Protein AF-A0A0L0CQK2-F1 (afdb_monomer)

Nearest PDB structures (foldseek):
  7of4-assembly1_q  TM=7.266E-01  e=9.245E-03  Homo sapiens

Secondary structure (DSSP, 8-state):
-HHHHHHHHHHHHHHHHHHHHHHHHHHHHHHT--S--TTSGGG-------S---HHHHHHHTTS-S-SS--SHHHHSHHHHHHHHHHHGGGG---GGGGSPPHHHHHHHHHHHHHH--S-HHHHHHHHHHHHHHHHHHHHHHHHHHHHHHHHHHHHHHHHHHHHHHHHHHHHHHHHHHHHHHHHHHHHH-S---TT-HHHHHHHHHHHHHHHHHHHHHHHHHHHHHHHHHHHHHHH--

pLDDT: mean 81.35, std 16.67, range [40.59, 98.44]

Sequence (238 aa):
MFNLLIRRNNKLKVIVLNNQRKLSSLRETLENNENGDATVANQLVVDCNKSGLLNQHQNVLHNKCPYKEPNSWIHLTEKYQRKTYGRYGSSSGISPRICFSTKEDNISKSRYEKFAEPETVQSMISKYKFQQKCKTDEILKREEDINKKLEKLEQWKQELNSRIMKKEADALAAKEKRERLIEEVRRHFGYKVDPRDERFKEVLEQKEREDKKKQKEAKRKAKEQKLMSKLVEKSAAS

Structure (mmCIF, N/CA/C/O backbone):
data_AF-A0A0L0CQK2-F1
#
_entry.id   AF-A0A0L0CQK2-F1
#
loop_
_atom_site.group_PDB
_atom_site.id
_atom_site.type_symbol
_atom_site.label_atom_id
_atom_site.label_alt_id
_atom_site.label_comp_id
_atom_site.label_asym_id
_atom_site.label_entity_id
_atom_site.label_seq_id
_atom_site.pdbx_PDB_ins_code
_atom_site.Cartn_x
_atom_site.Cartn_y
_atom_site.Cartn_z
_atom_site.occupancy
_atom_site.B_iso_or_equiv
_atom_site.auth_seq_id
_atom_site.auth_comp_id
_atom_site.auth_asym_id
_atom_site.auth_atom_id
_atom_site.pdbx_PDB_model_num
ATOM 1 N N . MET A 1 1 ? 9.146 49.992 -61.831 1.00 51.47 1 MET A N 1
ATOM 2 C CA . MET A 1 1 ? 8.929 48.549 -62.106 1.00 51.47 1 MET A CA 1
ATOM 3 C C . MET A 1 1 ? 9.591 48.027 -63.395 1.00 51.47 1 MET A C 1
ATOM 5 O O . MET A 1 1 ? 9.808 46.827 -63.480 1.00 51.47 1 MET A O 1
ATOM 9 N N . PHE A 1 2 ? 9.995 48.870 -64.358 1.00 43.03 2 PHE A N 1
ATOM 10 C CA . PHE A 1 2 ? 10.582 48.421 -65.640 1.00 43.03 2 PHE A CA 1
ATOM 11 C C . PHE A 1 2 ? 11.967 47.729 -65.540 1.00 43.03 2 PHE A C 1
ATOM 13 O O . PHE A 1 2 ? 12.206 46.725 -66.208 1.00 43.03 2 PHE A O 1
ATOM 20 N N . ASN A 1 3 ? 12.863 48.178 -64.650 1.00 46.56 3 ASN A N 1
ATOM 21 C CA . ASN A 1 3 ? 14.236 47.640 -64.554 1.00 46.56 3 ASN A CA 1
ATOM 22 C C . ASN A 1 3 ? 14.345 46.200 -64.003 1.00 46.56 3 ASN A C 1
ATOM 24 O O . ASN A 1 3 ? 15.324 45.503 -64.279 1.00 46.56 3 ASN A O 1
ATOM 28 N N . LEU A 1 4 ? 13.348 45.720 -63.250 1.00 46.97 4 LEU A N 1
ATOM 29 C CA . LEU A 1 4 ? 13.320 44.348 -62.717 1.00 46.97 4 LEU A CA 1
ATOM 30 C C . LEU A 1 4 ? 12.884 43.317 -63.771 1.00 46.97 4 LEU A C 1
ATOM 32 O O . LEU A 1 4 ? 13.384 42.191 -63.761 1.00 46.97 4 LEU A O 1
ATOM 36 N N . LEU A 1 5 ? 12.010 43.709 -64.706 1.00 45.75 5 LEU A N 1
ATOM 37 C CA . LEU A 1 5 ? 11.573 42.852 -65.812 1.00 45.75 5 LEU A CA 1
ATOM 38 C C . LEU A 1 5 ? 12.703 42.645 -66.836 1.00 45.75 5 LEU A C 1
ATOM 40 O O . LEU A 1 5 ? 12.966 41.520 -67.256 1.00 45.75 5 LEU A O 1
ATOM 44 N N . ILE A 1 6 ? 13.442 43.714 -67.161 1.00 50.03 6 ILE A N 1
ATOM 45 C CA . ILE A 1 6 ? 14.569 43.673 -68.109 1.00 50.03 6 ILE A CA 1
ATOM 46 C C . ILE A 1 6 ? 15.717 42.803 -67.564 1.00 50.03 6 ILE A C 1
ATOM 48 O O . ILE A 1 6 ? 16.261 41.962 -68.283 1.00 50.03 6 ILE A O 1
ATOM 52 N N . ARG A 1 7 ? 16.044 42.912 -66.264 1.00 49.97 7 ARG A N 1
ATOM 53 C CA . ARG A 1 7 ? 17.063 42.056 -65.621 1.00 49.97 7 ARG A CA 1
ATOM 54 C C . ARG A 1 7 ? 16.672 40.574 -65.569 1.00 49.97 7 ARG A C 1
ATOM 56 O O . ARG A 1 7 ? 17.552 39.724 -65.709 1.00 49.97 7 ARG A O 1
ATOM 63 N N . ARG A 1 8 ? 15.387 40.246 -65.381 1.00 51.56 8 ARG A N 1
ATOM 64 C CA . ARG A 1 8 ? 14.897 38.853 -65.417 1.00 51.56 8 ARG A CA 1
ATOM 65 C C . ARG A 1 8 ? 14.957 38.260 -66.827 1.00 51.56 8 ARG A C 1
ATOM 67 O O . ARG A 1 8 ? 15.445 37.142 -66.978 1.00 51.56 8 ARG A O 1
ATOM 74 N N . ASN A 1 9 ? 14.573 39.027 -67.846 1.00 53.75 9 ASN A N 1
ATOM 75 C CA . ASN A 1 9 ? 14.624 38.582 -69.243 1.00 53.75 9 ASN A CA 1
ATOM 76 C C . ASN A 1 9 ? 16.061 38.358 -69.740 1.00 53.75 9 ASN A C 1
ATOM 78 O O . ASN A 1 9 ? 16.314 37.389 -70.455 1.00 53.75 9 ASN A O 1
ATOM 82 N N . ASN A 1 10 ? 17.021 39.177 -69.299 1.00 56.78 10 ASN A N 1
ATOM 83 C CA . ASN A 1 10 ? 18.431 38.984 -69.647 1.00 56.78 10 ASN A CA 1
ATOM 84 C C . ASN A 1 10 ? 19.040 37.743 -68.976 1.00 56.78 10 ASN A C 1
ATOM 86 O O . ASN A 1 10 ? 19.768 37.002 -69.630 1.00 56.78 10 ASN A O 1
ATOM 90 N N . LYS A 1 11 ? 18.702 37.450 -67.709 1.00 56.53 11 LYS A N 1
ATOM 91 C CA . LYS A 1 11 ? 19.159 36.214 -67.044 1.00 56.53 11 LYS A CA 1
ATOM 92 C C . LYS A 1 11 ? 18.589 34.954 -67.702 1.00 56.53 11 LYS A C 1
ATOM 94 O O . LYS A 1 11 ? 19.332 34.000 -67.905 1.00 56.53 11 LYS A O 1
ATOM 99 N N . LEU A 1 12 ? 17.310 34.960 -68.080 1.00 55.78 12 LEU A N 1
ATOM 100 C CA . LEU A 1 12 ? 16.689 33.834 -68.789 1.00 55.78 12 LEU A CA 1
ATOM 101 C C . LEU A 1 12 ? 17.295 33.630 -70.188 1.00 55.78 12 LEU A C 1
ATOM 103 O O . LEU A 1 12 ? 17.602 32.495 -70.544 1.00 55.78 12 LEU A O 1
ATOM 107 N N . LYS A 1 13 ? 17.569 34.707 -70.943 1.00 57.19 13 LYS A N 1
ATOM 108 C CA . LYS A 1 13 ? 18.277 34.621 -72.236 1.00 57.19 13 LYS A CA 1
ATOM 109 C C . LYS A 1 13 ? 19.679 34.026 -72.102 1.00 57.19 13 LYS A C 1
ATOM 111 O O . LYS A 1 13 ? 20.045 33.179 -72.907 1.00 57.19 13 LYS A O 1
ATOM 116 N N . VAL A 1 14 ? 20.442 34.425 -71.084 1.00 58.22 14 VAL A N 1
ATOM 117 C CA . VAL A 1 14 ? 21.798 33.896 -70.842 1.00 58.22 14 VAL A CA 1
ATOM 118 C C . VAL A 1 14 ? 21.768 32.400 -70.505 1.00 58.22 14 VAL A C 1
ATOM 120 O O . VAL A 1 14 ? 22.600 31.648 -71.005 1.00 58.22 14 VAL A O 1
ATOM 123 N N . ILE A 1 15 ? 20.787 31.942 -69.721 1.00 58.78 15 ILE A N 1
ATOM 124 C CA . ILE A 1 15 ? 20.635 30.519 -69.373 1.00 58.78 15 ILE A CA 1
ATOM 125 C C . ILE A 1 15 ? 20.251 29.686 -70.605 1.00 58.78 15 ILE A C 1
ATOM 127 O O . ILE A 1 15 ? 20.840 28.632 -70.840 1.00 58.78 15 ILE A O 1
ATOM 131 N N . VAL A 1 16 ? 19.309 30.167 -71.424 1.00 59.69 16 VAL A N 1
ATOM 132 C CA . VAL A 1 16 ? 18.889 29.470 -72.653 1.00 59.69 16 VAL A CA 1
ATOM 133 C C . VAL A 1 16 ? 20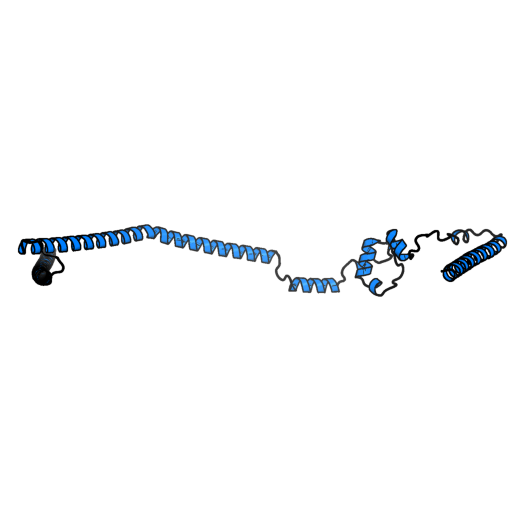.033 29.404 -73.668 1.00 59.69 16 VAL A C 1
ATOM 135 O O . VAL A 1 16 ? 20.284 28.336 -74.220 1.00 59.69 16 VAL A O 1
ATOM 138 N N . LEU A 1 17 ? 20.780 30.496 -73.858 1.00 59.12 17 LEU A N 1
ATOM 139 C CA . LEU A 1 17 ? 21.931 30.537 -74.767 1.00 59.12 17 LEU A CA 1
ATOM 140 C C . LEU A 1 17 ? 23.076 29.623 -74.307 1.00 59.12 17 LEU A C 1
ATOM 142 O O . LEU A 1 17 ? 23.683 28.945 -75.133 1.00 59.12 17 LEU A O 1
ATOM 146 N N . ASN A 1 18 ? 23.351 29.549 -73.002 1.00 58.16 18 ASN A N 1
ATOM 147 C CA . ASN A 1 18 ? 24.365 28.633 -72.473 1.00 58.16 18 ASN A CA 1
ATOM 148 C C . ASN A 1 18 ? 23.948 27.164 -72.616 1.00 58.16 18 ASN A C 1
ATOM 150 O O . ASN A 1 18 ? 24.787 26.328 -72.945 1.00 58.16 18 ASN A O 1
ATOM 154 N N . ASN A 1 19 ? 22.664 26.845 -72.436 1.00 56.78 19 ASN A N 1
ATOM 155 C CA . ASN A 1 19 ? 22.159 25.490 -72.659 1.00 56.78 19 ASN A CA 1
ATOM 156 C C . ASN A 1 19 ? 22.182 25.103 -74.144 1.00 56.78 19 ASN A C 1
ATOM 158 O O . ASN A 1 19 ? 22.559 23.981 -74.469 1.00 56.78 19 ASN A O 1
ATOM 162 N N . GLN A 1 20 ? 21.854 26.030 -75.047 1.00 59.16 20 GLN A N 1
ATOM 163 C CA . GLN A 1 20 ? 21.955 25.802 -76.492 1.00 59.16 20 GLN A CA 1
ATOM 164 C C . GLN A 1 20 ? 23.405 25.578 -76.939 1.00 59.16 20 GLN A C 1
ATOM 166 O O . GLN A 1 20 ? 23.653 24.654 -77.707 1.00 59.16 20 GLN A O 1
ATOM 171 N N . ARG A 1 21 ? 24.368 26.341 -76.404 1.00 58.91 21 ARG A N 1
ATOM 172 C CA . ARG A 1 21 ? 25.804 26.134 -76.673 1.00 58.91 21 ARG A CA 1
ATOM 173 C C . ARG A 1 21 ? 26.323 24.798 -76.152 1.00 58.91 21 ARG A C 1
ATOM 175 O O . ARG A 1 21 ? 27.133 24.156 -76.807 1.00 58.91 21 ARG A O 1
ATOM 182 N N . LYS A 1 22 ? 25.842 24.363 -74.986 1.00 58.19 22 LYS A N 1
ATOM 183 C CA . LYS A 1 22 ? 26.208 23.063 -74.411 1.00 58.19 22 LYS A CA 1
ATOM 184 C C . LYS A 1 22 ? 25.650 21.900 -75.242 1.00 58.19 22 LYS A C 1
ATOM 186 O O . LYS A 1 22 ? 26.314 20.882 -75.388 1.00 58.19 22 LYS A O 1
ATOM 191 N N . LEU A 1 23 ? 24.454 22.067 -75.814 1.00 58.94 23 LEU A N 1
ATOM 192 C CA . LEU A 1 23 ? 23.845 21.101 -76.734 1.00 58.94 23 LEU A CA 1
ATOM 193 C C . LEU A 1 23 ? 24.537 21.078 -78.103 1.00 58.94 23 LEU A C 1
ATOM 195 O O . LEU A 1 23 ? 24.699 20.000 -78.667 1.00 58.94 23 LEU A O 1
ATOM 199 N N . SER A 1 24 ? 24.977 22.227 -78.627 1.00 60.28 24 SER A N 1
ATOM 200 C CA . SER A 1 24 ? 25.715 22.279 -79.895 1.00 60.28 24 SER A CA 1
ATOM 201 C C . SER A 1 24 ? 27.113 21.674 -79.772 1.00 60.28 24 SER A C 1
ATOM 203 O O . SER A 1 24 ? 27.486 20.877 -80.624 1.00 60.28 24 SER A O 1
ATOM 205 N N . SER A 1 25 ? 27.840 21.945 -78.679 1.00 58.75 25 SER A N 1
ATOM 206 C CA . SER A 1 25 ? 29.145 21.314 -78.432 1.00 58.75 25 SER A CA 1
ATOM 207 C C . SER A 1 25 ? 29.031 19.798 -78.242 1.00 58.75 25 SER A C 1
ATOM 209 O O . SER A 1 25 ? 29.910 19.053 -78.650 1.00 58.75 25 SER A O 1
ATOM 211 N N . LEU A 1 26 ? 27.931 19.325 -77.641 1.00 54.88 26 LEU A N 1
ATOM 212 C CA . LEU A 1 26 ? 27.640 17.892 -77.507 1.00 54.88 26 LEU A CA 1
ATOM 213 C C . LEU A 1 26 ? 27.321 17.236 -78.857 1.00 54.88 26 LEU A C 1
ATOM 215 O O . LEU A 1 26 ? 27.710 16.094 -79.095 1.00 54.88 26 LEU A O 1
ATOM 219 N N . ARG A 1 27 ? 26.640 17.959 -79.750 1.00 55.59 27 ARG A N 1
ATOM 220 C CA . ARG A 1 27 ? 26.334 17.488 -81.103 1.00 55.59 27 ARG A CA 1
ATOM 221 C C . ARG A 1 27 ? 27.597 17.360 -81.958 1.00 55.59 27 ARG A C 1
ATOM 223 O O . ARG A 1 27 ? 27.775 16.330 -82.594 1.00 55.59 27 ARG A O 1
ATOM 230 N N . GLU A 1 28 ? 28.512 18.324 -81.866 1.00 57.75 28 GLU A N 1
ATOM 231 C CA . GLU A 1 28 ? 29.838 18.243 -82.501 1.00 57.75 28 GLU A CA 1
ATOM 232 C C . GLU A 1 28 ? 30.676 17.067 -81.974 1.00 57.75 28 GLU A C 1
ATOM 234 O O . GLU A 1 28 ? 31.395 16.431 -82.739 1.00 57.75 28 GLU A O 1
ATOM 239 N N . THR A 1 29 ? 30.574 16.708 -80.690 1.00 58.47 29 THR A N 1
ATOM 240 C CA . THR A 1 29 ? 31.279 15.522 -80.162 1.00 58.47 29 THR A CA 1
ATOM 241 C C . THR A 1 29 ? 30.658 14.187 -80.586 1.00 58.47 29 THR A C 1
ATOM 243 O O . THR A 1 29 ? 31.349 13.172 -80.568 1.00 58.47 29 THR A O 1
ATOM 246 N N . LEU A 1 30 ? 29.376 14.172 -80.970 1.00 53.09 30 LEU A N 1
ATOM 247 C CA . LEU A 1 30 ? 28.672 12.970 -81.436 1.00 53.09 30 LEU A CA 1
ATOM 248 C C . LEU A 1 30 ? 28.914 12.693 -82.924 1.00 53.09 30 LEU A C 1
ATOM 250 O O . LEU A 1 30 ? 28.991 11.534 -83.312 1.00 53.09 30 LEU A O 1
ATOM 254 N N . GLU A 1 31 ? 29.084 13.734 -83.740 1.00 55.16 31 GLU A N 1
ATOM 255 C CA . GLU A 1 31 ? 29.368 13.588 -85.177 1.00 55.16 31 GLU A CA 1
ATOM 256 C C . GLU A 1 31 ? 30.813 13.122 -85.458 1.00 55.16 31 GLU A C 1
ATOM 258 O O . GLU A 1 31 ? 31.095 12.631 -86.543 1.00 55.16 31 GLU A O 1
ATOM 263 N N . ASN A 1 32 ? 31.716 13.191 -84.471 1.00 55.22 32 ASN A N 1
ATOM 264 C CA . ASN A 1 32 ? 33.128 12.803 -84.610 1.00 55.22 32 ASN A CA 1
ATOM 265 C C . ASN A 1 32 ? 33.470 11.385 -84.096 1.00 55.22 32 ASN A C 1
ATOM 267 O O . ASN A 1 32 ? 34.642 11.010 -84.098 1.00 55.22 32 ASN A O 1
ATOM 271 N N . ASN A 1 33 ? 32.492 10.592 -83.641 1.00 52.28 33 ASN A N 1
ATOM 272 C CA . ASN A 1 33 ? 32.719 9.254 -83.073 1.00 52.28 33 ASN A CA 1
ATOM 273 C C . ASN A 1 33 ? 31.880 8.186 -83.801 1.00 52.28 33 ASN A C 1
ATOM 275 O O . ASN A 1 33 ? 30.825 7.774 -83.328 1.00 52.28 33 ASN A O 1
ATOM 279 N N . GLU A 1 34 ? 32.375 7.701 -84.943 1.00 52.59 34 GLU A N 1
ATOM 280 C CA . GLU A 1 34 ? 31.775 6.586 -85.704 1.00 52.59 34 GLU A CA 1
ATOM 281 C C . GLU A 1 34 ? 32.224 5.184 -85.237 1.00 52.59 34 GLU A C 1
ATOM 283 O O . GLU A 1 34 ? 31.965 4.191 -85.910 1.00 52.59 34 GLU A O 1
ATOM 288 N N . ASN A 1 35 ? 32.855 5.054 -84.065 1.00 47.50 35 ASN A N 1
ATOM 289 C CA . ASN A 1 35 ? 33.231 3.749 -83.515 1.00 47.50 35 ASN A CA 1
ATOM 290 C C . ASN A 1 35 ? 32.351 3.412 -82.309 1.00 47.50 35 ASN A C 1
ATOM 292 O O . ASN A 1 35 ? 32.470 4.004 -81.237 1.00 47.50 35 ASN A O 1
ATOM 296 N N . GLY A 1 36 ? 31.421 2.481 -82.532 1.00 52.44 36 GLY A N 1
ATOM 297 C CA . GLY A 1 36 ? 30.422 2.051 -81.566 1.00 52.44 36 GLY A CA 1
ATOM 298 C C . GLY A 1 36 ? 31.041 1.427 -80.324 1.00 52.44 36 GLY A C 1
ATOM 299 O O . GLY A 1 36 ? 31.603 0.338 -80.383 1.00 52.44 36 GLY A O 1
ATOM 300 N N . ASP A 1 37 ? 30.851 2.094 -79.190 1.00 40.59 37 ASP A N 1
ATOM 301 C CA . ASP A 1 37 ? 31.093 1.517 -77.879 1.00 40.59 37 ASP A CA 1
ATOM 302 C C . ASP A 1 37 ? 29.891 1.839 -76.979 1.00 40.59 37 ASP A C 1
ATOM 304 O O . ASP A 1 37 ? 29.527 2.997 -76.749 1.00 40.59 37 ASP A O 1
ATOM 308 N N . ALA A 1 38 ? 29.214 0.792 -76.501 1.00 49.94 38 ALA A N 1
ATOM 309 C CA . ALA A 1 38 ? 27.956 0.851 -75.742 1.00 49.94 38 ALA A CA 1
ATOM 310 C C . ALA A 1 38 ? 28.083 1.545 -74.363 1.00 49.94 38 ALA A C 1
ATOM 312 O O . ALA A 1 38 ? 27.130 1.608 -73.585 1.00 49.94 38 ALA A O 1
ATOM 313 N N . THR A 1 39 ? 29.259 2.079 -74.051 1.00 49.66 39 THR A N 1
ATOM 314 C CA . THR A 1 39 ? 29.627 2.749 -72.803 1.00 49.66 39 THR A CA 1
ATOM 315 C C . THR A 1 39 ? 29.184 4.214 -72.749 1.00 49.66 39 THR A C 1
ATOM 317 O O . THR A 1 39 ? 28.914 4.723 -71.658 1.00 49.66 39 THR A O 1
ATOM 320 N N . VAL A 1 40 ? 29.013 4.889 -73.893 1.00 47.72 40 VAL A N 1
ATOM 321 C CA . VAL A 1 40 ? 28.630 6.318 -73.940 1.00 47.72 40 VAL A CA 1
ATOM 322 C C . VAL A 1 40 ? 27.121 6.531 -73.741 1.00 47.72 40 VAL A C 1
ATOM 324 O O . VAL A 1 40 ? 26.700 7.544 -73.181 1.00 47.72 40 VAL A O 1
ATOM 327 N N . ALA A 1 41 ? 26.287 5.546 -74.100 1.00 43.09 41 ALA A N 1
ATOM 328 C CA . ALA A 1 41 ? 24.825 5.637 -73.989 1.00 43.09 41 ALA A CA 1
ATOM 329 C C . ALA A 1 41 ? 24.320 5.812 -72.539 1.00 43.09 41 ALA A C 1
ATOM 331 O O . ALA A 1 41 ? 23.255 6.382 -72.315 1.00 43.09 41 ALA A O 1
ATOM 332 N N . ASN A 1 42 ? 25.104 5.394 -71.539 1.00 50.62 42 ASN A N 1
ATOM 333 C CA . ASN A 1 42 ? 24.755 5.539 -70.122 1.00 50.62 42 ASN A CA 1
ATOM 334 C C . ASN A 1 42 ? 25.071 6.926 -69.532 1.00 50.62 42 ASN A C 1
ATOM 336 O O . ASN A 1 42 ? 24.682 7.202 -68.398 1.00 50.62 42 ASN A O 1
ATOM 340 N N . GLN A 1 43 ? 25.767 7.806 -70.259 1.00 51.91 43 GLN A N 1
ATOM 341 C CA . GLN A 1 43 ? 26.193 9.113 -69.736 1.00 51.91 43 GLN A CA 1
ATOM 342 C C . GLN A 1 43 ? 25.187 10.249 -70.000 1.00 51.91 43 GLN A C 1
ATOM 344 O O . GLN A 1 43 ? 25.396 11.368 -69.538 1.00 51.91 43 GLN A O 1
ATOM 349 N N . LEU A 1 44 ? 24.072 9.974 -70.688 1.00 50.00 44 LEU A N 1
ATOM 350 C CA . LEU A 1 44 ? 23.077 10.978 -71.088 1.00 50.00 44 LEU A CA 1
ATOM 351 C C . LEU A 1 44 ? 21.667 10.690 -70.549 1.00 50.00 44 LEU A C 1
ATOM 353 O O . LEU A 1 44 ? 20.673 10.889 -71.247 1.00 50.00 44 LEU A O 1
ATOM 357 N N . VAL A 1 45 ? 21.539 10.294 -69.280 1.00 54.78 45 VAL A N 1
ATOM 358 C CA . VAL A 1 45 ? 20.274 10.554 -68.577 1.00 54.78 45 VAL A CA 1
ATOM 359 C C . VAL A 1 45 ? 20.269 12.041 -68.246 1.00 54.78 45 VAL A C 1
ATOM 361 O O . VAL A 1 45 ? 20.864 12.478 -67.265 1.00 54.78 45 VAL A O 1
ATOM 364 N N . VAL A 1 46 ? 19.641 12.844 -69.104 1.00 56.66 46 VAL A N 1
ATOM 365 C CA . VAL A 1 46 ? 19.275 14.219 -68.753 1.00 56.66 46 VAL A CA 1
ATOM 366 C C . VAL A 1 46 ? 18.484 14.126 -67.451 1.00 56.66 46 VAL A C 1
ATOM 368 O O . VAL A 1 46 ? 17.446 13.467 -67.424 1.00 56.66 46 VAL A O 1
ATOM 371 N N . ASP A 1 47 ? 18.986 14.721 -66.367 1.00 60.44 47 ASP A N 1
ATOM 372 C CA . ASP A 1 47 ? 18.295 14.752 -65.078 1.00 60.44 47 ASP A CA 1
ATOM 373 C C . ASP A 1 47 ? 16.920 15.416 -65.262 1.00 60.44 47 ASP A C 1
ATOM 375 O O . ASP A 1 47 ? 16.760 16.633 -65.179 1.00 60.44 47 ASP A O 1
ATOM 379 N N . CYS A 1 48 ? 15.886 14.610 -65.508 1.00 63.72 48 CYS A N 1
ATOM 380 C CA . CYS A 1 48 ? 14.493 15.041 -65.658 1.00 63.72 48 CYS A CA 1
ATOM 381 C C . CYS A 1 48 ? 13.864 15.456 -64.314 1.00 63.72 48 CYS A C 1
ATOM 383 O O . CYS A 1 48 ? 12.638 15.538 -64.184 1.00 63.72 48 CYS A O 1
ATOM 385 N N . ASN A 1 49 ? 14.682 15.695 -63.288 1.00 70.56 49 ASN A N 1
ATOM 386 C CA . ASN A 1 49 ? 14.223 16.047 -61.960 1.00 70.56 49 ASN A CA 1
ATOM 387 C C . ASN A 1 49 ? 13.745 17.508 -61.922 1.00 70.56 49 ASN A C 1
ATOM 389 O O . ASN A 1 49 ? 14.527 18.444 -61.784 1.00 70.56 49 ASN A O 1
ATOM 393 N N . LYS A 1 50 ? 12.425 17.699 -61.998 1.00 80.31 50 LYS A N 1
ATOM 394 C CA . LYS A 1 50 ?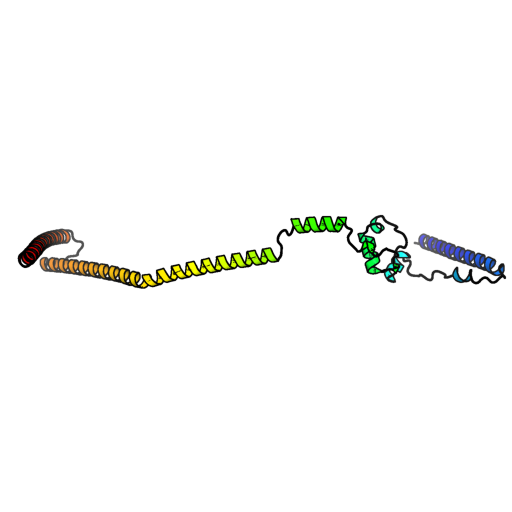 11.773 19.018 -61.900 1.00 80.31 50 LYS A CA 1
ATOM 395 C C . LYS A 1 50 ? 11.563 19.501 -60.462 1.00 80.31 50 LYS A C 1
ATOM 397 O O . LYS A 1 50 ? 11.129 20.630 -60.265 1.00 80.31 50 LYS A O 1
ATOM 402 N N . SER A 1 51 ? 11.817 18.655 -59.462 1.00 81.50 51 SER A N 1
ATOM 403 C CA . SER A 1 51 ? 11.462 18.957 -58.069 1.00 81.50 51 SER A CA 1
ATOM 404 C C . SER A 1 51 ? 12.369 20.000 -57.411 1.00 81.50 51 SER A C 1
ATOM 406 O O . SER A 1 51 ? 11.997 20.569 -56.389 1.00 81.50 51 SER A O 1
ATOM 408 N N . GLY A 1 52 ? 13.566 20.235 -57.963 1.00 83.25 52 GLY A N 1
ATOM 409 C CA . GLY A 1 52 ? 14.573 21.120 -57.369 1.00 83.25 52 GLY A CA 1
ATOM 410 C C . GLY A 1 52 ? 15.122 20.634 -56.020 1.00 83.25 52 GLY A C 1
ATOM 411 O O . GLY A 1 52 ? 15.886 21.352 -55.378 1.00 83.25 52 GLY A O 1
ATOM 412 N N . LEU A 1 53 ? 14.738 19.433 -55.574 1.00 86.50 53 LEU A N 1
ATOM 413 C CA . LEU A 1 53 ? 15.226 18.824 -54.343 1.00 86.50 53 LEU A CA 1
ATOM 414 C C . LEU A 1 53 ? 16.667 18.349 -54.519 1.00 86.50 53 LEU A C 1
ATOM 416 O O . LEU A 1 53 ? 17.047 17.808 -55.557 1.00 86.50 53 LEU A O 1
ATOM 420 N N . LEU A 1 54 ? 17.447 18.488 -53.450 1.00 88.62 54 LEU A N 1
ATOM 421 C CA . LEU A 1 54 ? 18.748 17.843 -53.341 1.00 88.62 54 LEU A CA 1
ATOM 422 C C . LEU A 1 54 ? 18.592 16.318 -53.421 1.00 88.62 54 LEU A C 1
ATOM 424 O O . LEU A 1 54 ? 17.629 15.754 -52.894 1.00 88.62 54 LEU A O 1
ATOM 428 N N . ASN A 1 55 ? 19.577 15.647 -54.023 1.00 88.75 55 ASN A N 1
ATOM 429 C CA . ASN A 1 55 ? 19.558 14.197 -54.240 1.00 88.75 55 ASN A CA 1
ATOM 430 C C . ASN A 1 55 ? 19.307 13.414 -52.932 1.00 88.75 55 ASN A C 1
ATOM 432 O O . ASN A 1 55 ? 18.563 12.439 -52.906 1.00 88.75 55 ASN A O 1
ATOM 436 N N . GLN A 1 56 ? 19.833 13.888 -51.798 1.00 89.75 56 GLN A N 1
ATOM 437 C CA . GLN A 1 56 ? 19.618 13.239 -50.501 1.00 89.75 56 GLN A CA 1
ATOM 438 C C . GLN A 1 56 ? 18.155 13.326 -50.044 1.00 89.75 56 GLN A C 1
ATOM 440 O O . GLN A 1 56 ? 17.611 12.348 -49.538 1.00 89.75 56 GLN A O 1
ATOM 445 N N . HIS A 1 57 ? 17.491 14.466 -50.255 1.00 90.12 57 HIS A N 1
ATOM 446 C CA . HIS A 1 57 ? 16.071 14.630 -49.928 1.00 90.12 57 HIS A CA 1
ATOM 447 C C . HIS A 1 57 ? 15.179 13.824 -50.877 1.00 90.12 57 HIS A C 1
ATOM 449 O O . HIS A 1 57 ? 14.180 13.248 -50.450 1.00 90.12 57 HIS A O 1
ATOM 455 N N . GLN A 1 58 ? 15.573 13.722 -52.146 1.00 91.12 58 GLN A N 1
ATOM 456 C CA . GLN A 1 58 ? 14.915 12.848 -53.111 1.00 91.12 58 GLN A CA 1
ATOM 457 C C . GLN A 1 58 ? 15.043 11.369 -52.709 1.00 91.12 58 GLN A C 1
ATOM 459 O O . GLN A 1 58 ? 14.061 10.629 -52.748 1.00 91.12 58 GLN A O 1
ATOM 464 N N . ASN A 1 59 ? 16.218 10.937 -52.248 1.00 92.19 59 ASN A N 1
ATOM 465 C CA . ASN A 1 59 ? 16.421 9.583 -51.735 1.00 92.19 59 ASN A CA 1
ATOM 466 C C . ASN A 1 59 ? 15.523 9.293 -50.529 1.00 92.19 59 ASN A C 1
ATOM 468 O O . ASN A 1 59 ? 14.895 8.238 -50.496 1.00 92.19 59 ASN A O 1
ATOM 472 N N . VAL A 1 60 ? 15.376 10.242 -49.595 1.00 91.62 60 VAL A N 1
ATOM 473 C CA . VAL A 1 60 ? 14.418 10.108 -48.481 1.00 91.62 60 VAL A CA 1
ATOM 474 C C . VAL A 1 60 ? 12.993 9.891 -48.999 1.00 91.62 60 VAL A C 1
ATOM 476 O O . VAL A 1 60 ? 12.311 8.992 -48.509 1.00 91.62 60 VAL A O 1
ATOM 479 N N . LEU A 1 61 ? 12.549 10.676 -49.988 1.00 91.38 61 LEU A N 1
ATOM 480 C CA . LEU A 1 61 ? 11.207 10.558 -50.573 1.00 91.38 61 LEU A CA 1
ATOM 481 C C . LEU A 1 61 ? 10.972 9.178 -51.204 1.00 91.38 61 LEU A C 1
ATOM 483 O O . LEU A 1 61 ? 9.891 8.611 -51.075 1.00 91.38 61 LEU A O 1
ATOM 487 N N . HIS A 1 62 ? 11.996 8.617 -51.847 1.00 90.38 62 HIS A N 1
ATOM 488 C CA . HIS A 1 62 ? 11.938 7.297 -52.475 1.00 90.38 62 HIS A CA 1
ATOM 489 C C . HIS A 1 62 ? 12.343 6.144 -51.546 1.00 90.38 62 HIS A C 1
ATOM 491 O O . HIS A 1 62 ? 12.588 5.040 -52.029 1.00 90.38 62 HIS A O 1
ATOM 497 N N . ASN A 1 63 ? 12.424 6.375 -50.230 1.00 90.75 63 ASN A N 1
ATOM 498 C CA . ASN A 1 63 ? 12.851 5.385 -49.234 1.00 90.75 63 ASN A CA 1
ATOM 499 C C . ASN A 1 63 ? 14.207 4.722 -49.553 1.00 90.75 63 ASN A C 1
ATOM 501 O O . ASN A 1 63 ? 14.428 3.549 -49.263 1.00 90.75 63 ASN A O 1
ATOM 505 N N . LYS A 1 64 ? 15.136 5.487 -50.127 1.00 91.25 64 LYS A N 1
ATOM 506 C CA . LYS A 1 64 ? 16.529 5.098 -50.367 1.00 91.25 64 LYS A CA 1
ATOM 507 C C . LYS A 1 64 ? 17.451 5.762 -49.349 1.00 91.25 64 LYS A C 1
ATOM 509 O O . LYS A 1 64 ? 17.128 6.808 -48.785 1.00 91.25 64 LYS A O 1
ATOM 514 N N . CYS A 1 65 ? 18.628 5.171 -49.143 1.00 92.06 65 CYS A N 1
ATOM 515 C CA . CYS A 1 65 ? 19.625 5.730 -48.235 1.00 92.06 65 CYS A CA 1
ATOM 516 C C . CYS A 1 65 ? 20.022 7.157 -48.687 1.00 92.06 65 CYS A C 1
ATOM 518 O O . CYS A 1 65 ? 20.486 7.318 -49.820 1.00 92.06 65 CYS A O 1
ATOM 520 N N . PRO A 1 66 ? 19.847 8.197 -47.847 1.00 92.06 66 PRO A N 1
ATOM 521 C CA . PRO A 1 66 ? 20.050 9.584 -48.270 1.00 92.06 66 PRO A CA 1
ATOM 522 C C . PRO A 1 66 ? 21.511 9.932 -48.539 1.00 92.06 66 PRO A C 1
ATOM 524 O O . PRO A 1 66 ? 21.806 10.647 -49.495 1.00 92.06 66 PRO A O 1
ATOM 527 N N . TYR A 1 67 ? 22.416 9.413 -47.709 1.00 90.50 67 TYR A N 1
ATOM 528 C CA . TYR A 1 67 ? 23.847 9.680 -47.771 1.00 90.50 67 TYR A CA 1
ATOM 529 C C . TYR A 1 67 ? 24.597 8.363 -47.960 1.00 90.50 67 TYR A C 1
ATOM 531 O O . TYR A 1 67 ? 24.404 7.433 -47.181 1.00 90.50 67 TYR A O 1
ATOM 539 N N . LYS A 1 68 ? 25.453 8.294 -48.984 1.00 85.81 68 LYS A N 1
ATOM 540 C CA . LYS A 1 68 ? 26.403 7.182 -49.153 1.00 85.81 68 LYS A CA 1
ATOM 541 C C . LYS A 1 68 ? 27.627 7.356 -48.251 1.00 85.81 68 LYS A C 1
ATOM 543 O O . LYS A 1 68 ? 28.110 6.386 -47.688 1.00 85.81 68 LYS A O 1
ATOM 548 N N . GLU A 1 69 ? 28.067 8.601 -48.077 1.00 88.19 69 GLU A N 1
ATOM 549 C CA . GLU A 1 69 ? 29.190 8.979 -47.220 1.00 88.19 69 GLU A CA 1
ATOM 550 C C . GLU A 1 69 ? 28.726 9.911 -46.086 1.00 88.19 69 GLU A C 1
ATOM 552 O O . GLU A 1 69 ? 27.795 10.708 -46.268 1.00 88.19 69 GLU A O 1
ATOM 557 N N . PRO A 1 70 ? 29.337 9.827 -44.893 1.00 90.94 70 PRO A N 1
ATOM 558 C CA . PRO A 1 70 ? 28.955 10.650 -43.753 1.00 90.94 70 PRO A CA 1
ATOM 559 C C . PRO A 1 70 ? 29.347 12.121 -43.969 1.00 90.94 70 PRO A C 1
ATOM 561 O O . PRO A 1 70 ? 30.505 12.493 -43.849 1.00 90.94 70 PRO A O 1
ATOM 564 N N . ASN A 1 71 ? 28.357 12.978 -44.234 1.00 89.12 71 ASN A N 1
ATOM 565 C CA . ASN A 1 71 ? 28.562 14.427 -44.396 1.00 89.12 71 ASN A CA 1
ATOM 566 C C . ASN A 1 71 ? 28.636 15.216 -43.067 1.00 89.12 71 ASN A C 1
ATOM 568 O O . ASN A 1 71 ? 29.071 16.359 -43.032 1.00 89.12 71 ASN A O 1
ATOM 572 N N . SER A 1 72 ? 28.157 14.643 -41.959 1.00 92.50 72 SER A N 1
ATOM 573 C CA . SER A 1 72 ? 28.157 15.285 -40.637 1.00 92.50 72 SER A CA 1
ATOM 574 C C . SER A 1 72 ? 28.667 14.311 -39.585 1.00 92.50 72 SER A C 1
ATOM 576 O O . SER A 1 72 ? 28.449 13.105 -39.705 1.00 92.50 72 SER A O 1
ATOM 578 N N . TRP A 1 73 ? 29.270 14.827 -38.512 1.00 95.06 73 TRP A N 1
ATOM 579 C CA . TRP A 1 73 ? 29.711 14.028 -37.364 1.00 95.06 73 TRP A CA 1
ATOM 580 C C . TRP A 1 73 ? 28.571 13.192 -36.761 1.00 95.06 73 TRP A C 1
ATOM 582 O O . TRP A 1 73 ? 28.795 12.085 -36.282 1.00 95.06 73 TRP A O 1
ATOM 592 N N . ILE A 1 74 ? 27.323 13.664 -36.863 1.00 95.44 74 ILE A N 1
ATOM 593 C CA . ILE A 1 74 ? 26.138 12.926 -36.409 1.00 95.44 74 ILE A CA 1
ATOM 594 C C . ILE A 1 74 ? 25.998 11.601 -37.171 1.00 95.44 74 ILE A C 1
ATOM 596 O O . ILE A 1 74 ? 25.596 10.601 -36.580 1.00 95.44 74 ILE A O 1
ATOM 600 N N . HIS A 1 75 ? 26.365 11.556 -38.456 1.00 93.62 75 HIS A N 1
ATOM 601 C CA . HIS A 1 75 ? 26.283 10.336 -39.265 1.00 93.62 75 HIS A CA 1
ATOM 602 C C . HIS A 1 75 ? 27.310 9.276 -38.849 1.00 93.62 75 HIS A C 1
ATOM 604 O O . HIS A 1 75 ? 27.120 8.091 -39.125 1.00 93.62 75 HIS A O 1
ATOM 610 N N . LEU A 1 76 ? 28.375 9.695 -38.161 1.00 93.44 76 LEU A N 1
ATOM 611 C CA . LEU A 1 76 ? 29.378 8.801 -37.586 1.00 93.44 76 LEU A CA 1
ATOM 612 C C . LEU A 1 76 ? 28.918 8.196 -36.255 1.00 93.44 76 LEU A C 1
ATOM 614 O O . LEU A 1 76 ? 29.482 7.200 -35.817 1.00 93.44 76 LEU A O 1
ATOM 618 N N . THR A 1 77 ? 27.893 8.761 -35.611 1.00 95.50 77 THR A N 1
ATOM 619 C CA . THR A 1 77 ? 27.383 8.212 -34.349 1.00 95.50 77 THR A CA 1
ATOM 620 C C . THR A 1 77 ? 26.697 6.866 -34.567 1.00 95.50 77 THR A C 1
ATOM 622 O O . THR A 1 77 ? 25.921 6.688 -35.512 1.00 95.50 77 THR A O 1
ATOM 625 N N . GLU A 1 78 ? 26.888 5.936 -33.628 1.00 94.12 78 GLU A N 1
ATOM 626 C CA . GLU A 1 78 ? 26.236 4.62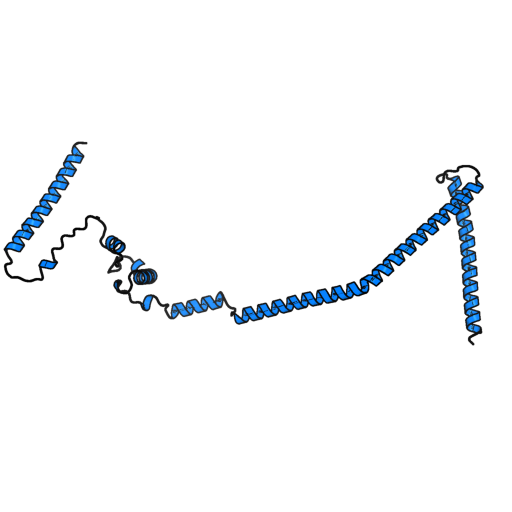3 -33.684 1.00 94.12 78 GLU A CA 1
ATOM 627 C C . GLU A 1 78 ? 24.711 4.746 -33.726 1.00 94.12 78 GLU A C 1
ATOM 629 O O . GLU A 1 78 ? 24.038 4.015 -34.447 1.00 94.12 78 GLU A O 1
ATOM 634 N N . LYS A 1 79 ? 24.147 5.721 -33.001 1.00 95.31 79 LYS A N 1
ATOM 635 C CA . LYS A 1 79 ? 22.704 5.989 -32.975 1.00 95.31 79 LYS A CA 1
ATOM 636 C C . LYS A 1 79 ? 22.153 6.276 -34.372 1.00 95.31 79 LYS A C 1
ATOM 638 O O . LYS A 1 79 ? 21.107 5.736 -34.738 1.00 95.31 79 LYS A O 1
ATOM 643 N N . TYR A 1 80 ? 22.830 7.124 -35.147 1.00 95.31 80 TYR A N 1
ATOM 644 C CA . TYR A 1 80 ? 22.415 7.420 -36.516 1.00 95.31 80 TYR A CA 1
ATOM 645 C C . TYR A 1 80 ? 22.563 6.191 -37.409 1.00 95.31 80 TYR A C 1
ATOM 647 O O . TYR A 1 80 ? 21.642 5.863 -38.153 1.00 95.31 80 TYR A O 1
ATOM 655 N N . GLN A 1 81 ? 23.684 5.481 -37.299 1.00 94.44 81 GLN A N 1
ATOM 656 C CA . GLN A 1 81 ? 23.954 4.299 -38.111 1.00 94.44 81 GLN A CA 1
ATOM 657 C C . GLN A 1 81 ? 22.932 3.180 -37.855 1.00 94.44 81 GLN A C 1
ATOM 659 O O . GLN A 1 81 ? 22.355 2.654 -38.805 1.00 94.44 81 GLN A O 1
ATOM 664 N N . ARG A 1 82 ? 22.596 2.904 -36.587 1.00 95.38 82 ARG A N 1
ATOM 665 C CA . ARG A 1 82 ? 21.525 1.971 -36.190 1.00 95.38 82 ARG A CA 1
ATOM 666 C C . ARG A 1 82 ? 20.168 2.395 -36.757 1.00 95.38 82 ARG A C 1
ATOM 668 O O . ARG A 1 82 ? 19.428 1.555 -37.259 1.00 95.38 82 ARG A O 1
ATOM 675 N N . LYS A 1 83 ? 19.841 3.693 -36.720 1.00 94.50 83 LYS A N 1
ATOM 676 C CA . LYS A 1 83 ? 18.583 4.230 -37.272 1.00 94.50 83 LYS A CA 1
ATOM 677 C C . LYS A 1 83 ? 18.511 4.073 -38.793 1.00 94.50 83 LYS A C 1
ATOM 679 O O . LYS A 1 83 ? 17.472 3.685 -39.322 1.00 94.50 83 LYS A O 1
ATOM 684 N N . THR A 1 84 ? 19.600 4.377 -39.489 1.00 94.56 84 THR A N 1
ATOM 685 C CA . THR A 1 84 ? 19.700 4.267 -40.949 1.00 94.56 84 THR A CA 1
ATOM 686 C C . THR A 1 84 ? 19.621 2.808 -41.388 1.00 94.56 84 THR A C 1
ATOM 688 O O . THR A 1 84 ? 18.840 2.495 -42.285 1.00 94.56 84 THR A O 1
ATOM 691 N N . TYR A 1 85 ? 20.333 1.909 -40.702 1.00 95.25 85 TYR A N 1
ATOM 692 C CA . TYR A 1 85 ? 20.234 0.469 -40.932 1.00 95.25 85 TYR A CA 1
ATOM 693 C C . TYR A 1 85 ? 18.824 -0.059 -40.633 1.00 95.25 85 TYR A C 1
ATOM 695 O O . TYR A 1 85 ? 18.274 -0.810 -41.425 1.00 95.25 85 TYR A O 1
ATOM 703 N N . GLY A 1 86 ? 18.176 0.386 -39.554 1.00 94.38 86 GLY A N 1
ATOM 704 C CA . GLY A 1 86 ? 16.799 -0.017 -39.247 1.00 94.38 86 GLY A CA 1
ATOM 705 C C . GLY A 1 86 ? 15.774 0.425 -40.298 1.00 94.38 86 GLY A C 1
ATOM 706 O O . GLY A 1 86 ? 14.790 -0.273 -40.519 1.00 94.38 86 GLY A O 1
ATOM 707 N N . ARG A 1 87 ? 15.998 1.566 -40.966 1.00 93.75 87 ARG A N 1
ATOM 708 C CA . ARG A 1 87 ? 15.072 2.098 -41.981 1.00 93.75 87 ARG A CA 1
ATOM 709 C C . ARG A 1 87 ? 15.308 1.538 -43.383 1.00 93.75 87 ARG A C 1
ATOM 711 O O . ARG A 1 87 ? 14.341 1.317 -44.102 1.00 93.75 87 ARG A O 1
ATOM 718 N N . TYR A 1 88 ? 16.566 1.364 -43.779 1.00 93.88 88 TYR A N 1
ATOM 719 C CA . TYR A 1 88 ? 16.937 0.989 -45.150 1.00 93.88 88 TYR A CA 1
ATOM 720 C C . TYR A 1 88 ? 17.571 -0.410 -45.250 1.00 93.88 88 TYR A C 1
ATOM 722 O O . TYR A 1 88 ? 17.803 -0.913 -46.344 1.00 93.88 88 TYR A O 1
ATOM 730 N N . GLY A 1 89 ? 17.857 -1.067 -44.127 1.00 92.88 89 GLY A N 1
ATOM 731 C CA . GLY A 1 89 ? 18.462 -2.397 -44.086 1.00 92.88 89 GLY A CA 1
ATOM 732 C C . GLY A 1 89 ? 19.861 -2.435 -44.699 1.00 92.88 89 GLY A C 1
ATOM 733 O O . GLY A 1 89 ? 20.633 -1.471 -44.624 1.00 92.88 89 GLY A O 1
ATOM 734 N N . SER A 1 90 ? 20.182 -3.551 -45.353 1.00 92.56 90 SER A N 1
ATOM 735 C CA . SER A 1 90 ? 21.484 -3.797 -45.985 1.00 92.56 90 SER A CA 1
ATOM 736 C C . SER A 1 90 ? 21.822 -2.816 -47.111 1.00 92.56 90 SER A C 1
ATOM 738 O O . SER A 1 90 ? 23.000 -2.612 -47.393 1.00 92.56 90 SER A O 1
ATOM 740 N N . SER A 1 91 ? 20.833 -2.143 -47.717 1.00 91.81 91 SER A N 1
ATOM 741 C CA . SER A 1 91 ? 21.094 -1.137 -48.758 1.00 91.81 91 SER A CA 1
ATOM 742 C C . SER A 1 91 ? 21.798 0.114 -48.220 1.00 91.81 91 SER A C 1
ATOM 744 O O . SER A 1 91 ? 22.253 0.945 -49.002 1.00 91.81 91 SER A O 1
ATOM 746 N N . SER A 1 92 ? 21.855 0.282 -46.895 1.00 90.69 92 SER A N 1
ATOM 747 C CA . SER A 1 92 ? 22.609 1.358 -46.245 1.00 90.69 92 SER A CA 1
ATOM 748 C C . SER A 1 92 ? 24.124 1.130 -46.238 1.00 90.69 92 SER A C 1
ATOM 750 O O . SER A 1 92 ? 24.859 2.076 -45.977 1.00 90.69 92 SER A O 1
ATOM 752 N N . GLY A 1 93 ? 24.599 -0.096 -46.499 1.00 90.94 93 GLY A N 1
ATOM 753 C CA . GLY A 1 93 ? 26.024 -0.446 -46.429 1.00 90.94 93 GLY A CA 1
ATOM 754 C C . GLY A 1 93 ? 26.601 -0.492 -45.007 1.00 90.94 93 GLY A C 1
ATOM 755 O O . GLY A 1 93 ? 27.805 -0.661 -44.838 1.00 90.94 93 GLY A O 1
ATOM 756 N N . ILE A 1 94 ? 25.761 -0.350 -43.976 1.00 93.06 94 ILE A N 1
ATOM 757 C CA . ILE A 1 94 ? 26.168 -0.379 -42.567 1.00 93.06 94 ILE A CA 1
ATOM 758 C C . ILE A 1 94 ? 26.195 -1.830 -42.077 1.00 93.06 94 ILE A C 1
ATOM 760 O O . ILE A 1 94 ? 25.287 -2.612 -42.365 1.00 93.06 94 ILE A O 1
ATOM 764 N N . SER A 1 95 ? 27.221 -2.189 -41.300 1.00 92.25 95 SER A N 1
ATOM 765 C CA . SER A 1 95 ? 27.310 -3.522 -40.699 1.00 92.25 95 SER A CA 1
ATOM 766 C C . SER A 1 95 ? 26.190 -3.737 -39.664 1.00 92.25 95 SER A C 1
ATOM 768 O O . SER A 1 95 ? 26.079 -2.940 -38.728 1.00 92.25 95 SER A O 1
ATOM 770 N N . PRO A 1 96 ? 25.419 -4.841 -39.732 1.00 93.88 96 PRO A N 1
ATOM 771 C CA . PRO A 1 96 ? 24.348 -5.138 -38.772 1.00 93.88 96 PRO A CA 1
ATOM 772 C C . PRO A 1 96 ? 24.843 -5.297 -37.328 1.00 93.88 96 PRO A C 1
ATOM 774 O O . PRO A 1 96 ? 24.070 -5.158 -36.381 1.00 93.88 96 PRO A O 1
ATOM 777 N N . ARG A 1 97 ? 26.143 -5.577 -37.142 1.00 94.12 97 ARG A N 1
ATOM 778 C CA . ARG A 1 97 ? 26.777 -5.750 -35.827 1.00 94.12 97 ARG A CA 1
ATOM 779 C C . ARG A 1 97 ? 26.544 -4.552 -34.912 1.00 94.12 97 ARG A C 1
ATOM 781 O O . ARG A 1 97 ? 26.405 -4.738 -33.710 1.00 94.12 97 ARG A O 1
ATOM 788 N N . ILE A 1 98 ? 26.460 -3.350 -35.482 1.00 92.94 98 ILE A N 1
ATOM 789 C CA . ILE A 1 98 ? 26.277 -2.118 -34.715 1.00 92.94 98 ILE A CA 1
ATOM 790 C C . ILE A 1 98 ? 24.938 -2.063 -33.976 1.00 92.94 98 ILE A C 1
ATOM 792 O O . ILE A 1 98 ? 24.797 -1.295 -33.034 1.00 92.94 98 ILE A O 1
ATOM 796 N N . CYS A 1 99 ? 23.942 -2.854 -34.385 1.00 90.94 99 CYS A N 1
ATOM 797 C CA . CYS A 1 99 ? 22.648 -2.923 -33.710 1.00 90.94 99 CYS A CA 1
ATOM 798 C C . CYS A 1 99 ? 22.709 -3.670 -32.373 1.00 90.94 99 CYS A C 1
ATOM 800 O O . CYS A 1 99 ? 21.808 -3.506 -31.551 1.00 90.94 99 CYS A O 1
ATOM 802 N N . PHE A 1 100 ? 23.756 -4.461 -32.146 1.00 92.19 100 PHE A N 1
ATOM 803 C CA . PHE A 1 100 ? 23.945 -5.209 -30.915 1.00 92.19 100 PHE A CA 1
ATOM 804 C C . PHE A 1 100 ? 24.861 -4.450 -29.957 1.00 92.19 100 PHE A C 1
ATOM 806 O O . PHE A 1 100 ? 25.829 -3.813 -30.369 1.00 92.19 100 PHE A O 1
ATOM 813 N N . SER A 1 101 ? 24.551 -4.540 -28.666 1.00 94.19 101 SER A N 1
ATOM 814 C CA . SER A 1 101 ? 25.366 -3.962 -27.599 1.00 94.19 101 SER A CA 1
ATOM 815 C C . SER A 1 101 ? 26.777 -4.542 -27.600 1.00 94.19 101 SER A C 1
ATOM 817 O O . SER A 1 101 ? 26.974 -5.745 -27.814 1.00 94.19 101 SER A O 1
ATOM 819 N N . THR A 1 102 ? 27.761 -3.705 -27.290 1.00 94.50 102 THR A N 1
ATOM 820 C CA . THR A 1 102 ? 29.127 -4.173 -27.060 1.00 94.50 102 THR A CA 1
ATOM 821 C C . THR A 1 102 ? 29.236 -4.893 -25.712 1.00 94.50 102 THR A C 1
ATOM 823 O O . THR A 1 102 ? 28.340 -4.847 -24.864 1.00 94.50 102 THR A O 1
ATOM 826 N N . LYS A 1 103 ? 30.354 -5.591 -25.485 1.00 96.12 103 LYS A N 1
ATOM 827 C CA . LYS A 1 103 ? 30.618 -6.233 -24.186 1.00 96.12 103 LYS A CA 1
ATOM 828 C C . LYS A 1 103 ? 30.654 -5.203 -23.050 1.00 96.12 103 LYS A C 1
ATOM 830 O O . LYS A 1 103 ? 30.135 -5.477 -21.973 1.00 96.12 103 LYS A O 1
ATOM 835 N N . GLU A 1 104 ? 31.219 -4.028 -23.307 1.00 96.06 104 GLU A N 1
ATOM 836 C CA . GLU A 1 104 ? 31.318 -2.925 -22.345 1.00 96.06 104 GLU A CA 1
ATOM 837 C C . GLU A 1 104 ? 29.943 -2.336 -22.009 1.00 96.06 104 GLU A C 1
ATOM 839 O O . GLU A 1 104 ? 29.636 -2.127 -20.830 1.00 96.06 104 GLU A O 1
ATOM 844 N N . ASP A 1 105 ? 29.075 -2.177 -23.013 1.00 95.06 105 ASP A N 1
ATOM 845 C CA . ASP A 1 105 ? 27.685 -1.749 -22.814 1.00 95.06 105 ASP A CA 1
ATOM 846 C C . ASP A 1 105 ? 26.924 -2.736 -21.927 1.00 95.06 105 ASP A C 1
ATOM 848 O O . ASP A 1 105 ? 26.229 -2.334 -20.996 1.00 95.06 105 ASP A O 1
ATOM 852 N N . ASN A 1 106 ? 27.078 -4.040 -22.181 1.00 95.88 106 ASN A N 1
ATOM 853 C CA . ASN A 1 106 ? 26.408 -5.082 -21.403 1.00 95.88 106 ASN A CA 1
ATOM 854 C C . ASN A 1 106 ? 26.880 -5.100 -19.942 1.00 95.88 106 ASN A C 1
ATOM 856 O O . ASN A 1 106 ? 26.063 -5.253 -19.034 1.00 95.88 106 ASN A O 1
ATOM 860 N N . ILE A 1 107 ? 28.180 -4.903 -19.696 1.00 97.31 107 ILE A N 1
ATOM 861 C CA . ILE A 1 107 ? 28.727 -4.791 -18.336 1.00 97.31 107 ILE A CA 1
ATOM 862 C C . ILE A 1 107 ? 28.157 -3.552 -17.638 1.00 97.31 107 ILE A C 1
ATOM 864 O O . ILE A 1 107 ? 27.712 -3.645 -16.494 1.00 97.31 107 ILE A O 1
ATOM 868 N N . SER A 1 108 ? 28.142 -2.407 -18.320 1.00 96.25 108 SER A N 1
ATOM 869 C CA . SER A 1 108 ? 27.621 -1.145 -17.780 1.00 96.25 108 SER A CA 1
ATOM 870 C C . SER A 1 108 ? 26.132 -1.247 -17.457 1.00 96.25 108 SER A C 1
ATOM 872 O O . SER A 1 108 ? 25.706 -0.868 -16.365 1.00 96.25 108 SER A O 1
ATOM 874 N N . LYS A 1 109 ? 25.355 -1.852 -18.361 1.00 95.62 109 LYS A N 1
ATOM 875 C CA . LYS A 1 109 ? 23.928 -2.111 -18.178 1.00 95.62 109 LYS A CA 1
ATOM 876 C C . LYS A 1 109 ? 23.669 -3.057 -17.005 1.00 95.62 109 LYS A C 1
ATOM 878 O O . LYS A 1 109 ? 22.867 -2.728 -16.143 1.00 95.62 109 LYS A O 1
ATOM 883 N N . SER A 1 110 ? 24.407 -4.165 -16.906 1.00 95.56 110 SER A N 1
ATOM 884 C CA . SER A 1 110 ? 24.269 -5.110 -15.788 1.00 95.56 110 SER A CA 1
ATOM 885 C C . SER A 1 110 ? 24.628 -4.479 -14.438 1.00 95.56 110 SER A C 1
ATOM 887 O O . SER A 1 110 ? 23.978 -4.759 -13.433 1.00 95.56 110 SER A O 1
ATOM 889 N N . ARG A 1 111 ? 25.641 -3.603 -14.387 1.00 95.69 111 ARG A N 1
ATOM 890 C CA . ARG A 1 111 ? 25.975 -2.844 -13.168 1.00 95.69 111 ARG A CA 1
ATOM 891 C C . ARG A 1 111 ? 24.849 -1.895 -12.771 1.00 95.69 111 ARG A C 1
ATOM 893 O O . ARG A 1 111 ? 24.504 -1.843 -11.595 1.00 95.69 111 ARG A O 1
ATOM 900 N N . TYR A 1 112 ? 24.282 -1.179 -13.742 1.00 96.38 112 TYR A N 1
ATOM 901 C CA . TYR A 1 112 ? 23.151 -0.288 -13.507 1.00 96.38 112 TYR A CA 1
ATOM 902 C C . TYR A 1 112 ? 21.922 -1.056 -13.013 1.00 96.38 112 TYR A C 1
ATOM 904 O O . TYR A 1 112 ? 21.350 -0.670 -12.003 1.00 96.38 112 TYR A O 1
ATOM 912 N N . GLU A 1 113 ? 21.569 -2.171 -13.657 1.00 94.94 113 GLU A N 1
ATOM 913 C CA . GLU A 1 113 ? 20.449 -3.032 -13.253 1.00 94.94 113 GLU A CA 1
ATOM 914 C C . GLU A 1 113 ? 20.625 -3.542 -11.820 1.00 94.94 113 GLU A C 1
ATOM 916 O O . GLU A 1 113 ? 19.719 -3.403 -11.013 1.00 94.94 113 GLU A O 1
ATOM 921 N N . LYS A 1 114 ? 21.817 -4.027 -11.451 1.00 94.19 114 LYS A N 1
ATOM 922 C CA . LYS A 1 114 ? 22.094 -4.471 -10.072 1.00 94.19 114 LYS A CA 1
ATOM 923 C C . LYS A 1 114 ? 21.981 -3.353 -9.034 1.00 94.19 114 LYS A C 1
ATOM 925 O O . LYS A 1 114 ? 21.675 -3.634 -7.880 1.00 94.19 114 LYS A O 1
ATOM 930 N N . PHE A 1 115 ? 22.287 -2.114 -9.419 1.00 95.25 115 PHE A N 1
ATOM 931 C CA . PHE A 1 115 ? 22.187 -0.957 -8.532 1.00 95.25 115 PHE A CA 1
ATOM 932 C C . PHE A 1 115 ? 20.747 -0.442 -8.418 1.00 95.25 115 PHE A C 1
ATOM 934 O O . PHE A 1 115 ? 20.281 -0.167 -7.317 1.00 95.25 115 PHE A O 1
ATOM 941 N N . ALA A 1 116 ? 20.051 -0.309 -9.548 1.00 96.12 116 ALA A N 1
ATOM 942 C CA . ALA A 1 116 ? 18.688 0.206 -9.616 1.00 96.12 116 ALA A CA 1
ATOM 943 C C . ALA A 1 116 ? 17.659 -0.812 -9.100 1.00 96.12 116 ALA A C 1
ATOM 945 O O . ALA A 1 116 ? 16.724 -0.445 -8.392 1.00 96.12 116 ALA A O 1
ATOM 946 N N . GLU A 1 117 ? 17.852 -2.088 -9.428 1.00 92.75 117 GLU A N 1
ATOM 947 C CA . GLU A 1 117 ? 16.942 -3.197 -9.142 1.00 92.75 117 GLU A CA 1
ATOM 948 C C . GLU A 1 117 ? 17.712 -4.346 -8.459 1.00 92.75 117 GLU A C 1
ATOM 950 O O . GLU A 1 117 ? 18.048 -5.356 -9.082 1.00 92.75 117 GLU A O 1
ATOM 955 N N . PRO A 1 118 ? 18.029 -4.210 -7.157 1.00 91.62 118 PRO A N 1
ATOM 956 C CA . PRO A 1 118 ? 18.862 -5.185 -6.451 1.00 91.62 118 PRO A CA 1
ATOM 957 C C . PRO A 1 118 ? 18.132 -6.497 -6.124 1.00 91.62 118 PRO A C 1
ATOM 959 O O . PRO A 1 118 ? 18.771 -7.535 -5.944 1.00 91.62 118 PRO A O 1
ATOM 962 N N . GLU A 1 119 ? 16.801 -6.471 -5.997 1.00 92.38 119 GLU A N 1
ATOM 963 C CA . GLU A 1 119 ? 16.015 -7.642 -5.601 1.00 92.38 119 GLU A CA 1
ATOM 964 C C . GLU A 1 119 ? 15.608 -8.485 -6.817 1.00 92.38 119 GLU A C 1
ATOM 966 O O . GLU A 1 119 ? 15.068 -7.991 -7.803 1.00 92.38 119 GLU A O 1
ATOM 971 N N . THR A 1 120 ? 15.793 -9.803 -6.718 1.00 94.19 120 THR A N 1
ATOM 972 C CA . THR A 1 120 ? 15.244 -10.738 -7.704 1.00 94.19 120 THR A CA 1
ATOM 973 C C . THR A 1 120 ? 13.740 -10.924 -7.504 1.00 94.19 120 THR A C 1
ATOM 975 O O . THR A 1 120 ? 13.217 -10.803 -6.394 1.00 94.19 120 THR A O 1
ATOM 978 N N . VAL A 1 121 ? 13.032 -11.328 -8.562 1.00 95.00 121 VAL A N 1
ATOM 979 C CA . VAL A 1 121 ? 11.588 -11.626 -8.503 1.00 95.00 121 VAL A CA 1
ATOM 980 C C . VAL A 1 121 ? 11.252 -12.653 -7.414 1.00 95.00 121 VAL A C 1
ATOM 982 O O . VAL A 1 121 ? 10.269 -12.503 -6.692 1.00 95.00 121 VAL A O 1
ATOM 985 N N . GLN A 1 122 ? 12.096 -13.670 -7.230 1.00 96.75 122 GLN A N 1
ATOM 986 C CA . GLN A 1 122 ? 11.914 -14.682 -6.182 1.00 96.75 122 GLN A CA 1
ATOM 987 C C . GLN A 1 122 ? 12.036 -14.093 -4.767 1.00 96.75 122 GLN A C 1
ATOM 989 O O . GLN A 1 122 ? 11.265 -14.465 -3.875 1.00 96.75 122 GLN A O 1
ATOM 994 N N . SER A 1 123 ? 12.965 -13.152 -4.567 1.00 96.12 123 SER A N 1
ATOM 995 C CA . SER A 1 123 ? 13.110 -12.416 -3.307 1.00 96.12 123 SER A CA 1
ATOM 996 C C . SER A 1 123 ? 11.858 -11.586 -3.016 1.00 96.12 123 SER A C 1
ATOM 998 O O . SER A 1 123 ? 11.267 -11.710 -1.940 1.00 96.12 123 SER A O 1
ATOM 1000 N N . MET A 1 124 ? 11.371 -10.840 -4.014 1.00 96.50 124 MET A N 1
ATOM 1001 C CA . MET A 1 124 ? 10.149 -10.038 -3.894 1.00 96.50 124 MET A CA 1
ATOM 1002 C C . MET A 1 124 ? 8.928 -10.893 -3.528 1.00 96.50 124 MET A C 1
ATOM 1004 O O . MET A 1 124 ? 8.170 -10.541 -2.623 1.00 96.50 124 MET A O 1
ATOM 1008 N N . ILE A 1 125 ? 8.759 -12.055 -4.169 1.00 97.88 125 ILE A N 1
ATOM 1009 C CA . ILE A 1 125 ? 7.673 -12.998 -3.853 1.00 97.88 125 ILE A CA 1
ATOM 1010 C C . ILE A 1 125 ? 7.775 -13.483 -2.404 1.00 97.88 125 ILE A C 1
ATOM 1012 O O . ILE A 1 125 ? 6.767 -13.556 -1.700 1.00 97.88 125 ILE A O 1
ATOM 1016 N N . SER A 1 126 ? 8.980 -13.816 -1.945 1.00 97.69 126 SER A N 1
ATOM 1017 C CA . SER A 1 126 ? 9.211 -14.306 -0.582 1.00 97.69 126 SER A CA 1
ATOM 1018 C C . SER A 1 126 ? 8.895 -13.232 0.460 1.00 97.69 126 SER A C 1
ATOM 1020 O O . SER A 1 126 ? 8.187 -13.501 1.432 1.00 97.69 126 SER A O 1
ATOM 1022 N N . LYS A 1 127 ? 9.329 -11.993 0.207 1.00 97.06 127 LYS A N 1
ATOM 1023 C CA . LYS A 1 127 ? 9.029 -10.812 1.025 1.00 97.06 127 LYS A CA 1
ATOM 1024 C C . LYS A 1 127 ? 7.528 -10.542 1.100 1.00 97.06 127 LYS A C 1
ATOM 1026 O O . LYS A 1 127 ? 6.997 -10.347 2.190 1.00 97.06 127 LYS A O 1
ATOM 1031 N N . TYR A 1 128 ? 6.829 -10.609 -0.031 1.00 98.00 128 TYR A N 1
ATOM 1032 C CA . TYR A 1 128 ? 5.377 -10.446 -0.072 1.00 98.00 128 TYR A CA 1
ATOM 1033 C C . TYR A 1 128 ? 4.654 -11.544 0.719 1.00 98.00 128 TYR A C 1
ATOM 1035 O O . TYR A 1 128 ? 3.800 -11.247 1.551 1.00 98.00 128 TYR A O 1
ATOM 1043 N N . LYS A 1 129 ? 5.033 -12.815 0.531 1.00 98.31 129 LYS A N 1
ATOM 1044 C CA . LYS A 1 129 ? 4.471 -13.939 1.300 1.00 98.31 129 LYS A CA 1
ATOM 1045 C C . LYS A 1 129 ? 4.673 -13.757 2.804 1.00 98.31 129 LYS A C 1
ATOM 1047 O O . LYS A 1 129 ? 3.753 -14.026 3.570 1.00 98.31 129 LYS A O 1
ATOM 1052 N N . PHE A 1 130 ? 5.850 -13.298 3.221 1.00 98.25 130 PHE A N 1
ATOM 1053 C CA . PHE A 1 130 ? 6.138 -13.010 4.623 1.00 98.25 130 PHE A CA 1
ATOM 1054 C C . PHE A 1 130 ? 5.246 -11.888 5.169 1.00 98.25 130 PHE A C 1
ATOM 1056 O O . PHE A 1 130 ? 4.591 -12.075 6.188 1.00 98.25 130 PHE A O 1
ATOM 1063 N N . GLN A 1 131 ? 5.138 -10.766 4.453 1.00 98.25 131 GLN A N 1
ATOM 1064 C CA . GLN A 1 131 ? 4.269 -9.653 4.849 1.00 98.25 131 GLN A CA 1
ATOM 1065 C C . GLN A 1 131 ? 2.802 -10.072 4.977 1.00 98.25 131 GLN A C 1
ATOM 1067 O O . GLN A 1 131 ? 2.125 -9.647 5.910 1.00 98.25 131 GLN A O 1
ATOM 1072 N N . GLN A 1 132 ? 2.313 -10.916 4.066 1.00 98.31 132 GLN A N 1
ATOM 1073 C CA . GLN A 1 132 ? 0.947 -11.427 4.143 1.00 98.31 132 GLN A CA 1
ATOM 1074 C C . GLN A 1 132 ? 0.744 -12.299 5.380 1.00 98.31 132 GLN A C 1
ATOM 1076 O O . GLN A 1 132 ? -0.240 -12.095 6.080 1.00 98.31 132 GLN A O 1
ATOM 1081 N N . LYS A 1 133 ? 1.693 -13.188 5.702 1.00 98.44 133 LYS A N 1
ATOM 1082 C CA . LYS A 1 133 ? 1.641 -13.981 6.940 1.00 98.44 133 LYS A CA 1
ATOM 1083 C C . LYS A 1 133 ? 1.616 -13.100 8.191 1.00 98.44 133 LYS A C 1
ATOM 1085 O O . LYS A 1 133 ? 0.768 -13.290 9.050 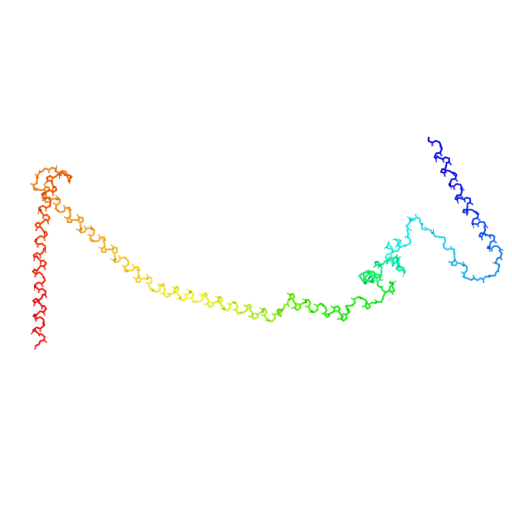1.00 98.44 133 LYS A O 1
ATOM 1090 N N . CYS A 1 134 ? 2.480 -12.088 8.270 1.00 98.25 134 CYS A N 1
ATOM 1091 C CA . CYS A 1 134 ? 2.479 -11.175 9.416 1.00 98.25 134 CYS A CA 1
ATOM 1092 C C . CYS A 1 134 ? 1.128 -10.465 9.582 1.00 98.25 134 CYS A C 1
ATOM 1094 O O . CYS A 1 134 ? 0.601 -10.409 10.689 1.00 98.25 134 CYS A O 1
ATOM 1096 N N . LYS A 1 135 ? 0.529 -9.990 8.483 1.00 98.31 135 LYS A N 1
ATOM 1097 C CA . LYS A 1 135 ? -0.799 -9.362 8.519 1.00 98.31 135 LYS A CA 1
ATOM 1098 C C . LYS A 1 135 ? -1.891 -10.335 8.953 1.00 98.31 135 LYS A C 1
ATOM 1100 O O . LYS A 1 135 ? -2.751 -9.953 9.739 1.00 98.31 135 LYS A O 1
ATOM 1105 N N . THR A 1 136 ? -1.880 -11.573 8.454 1.00 98.19 136 THR A N 1
ATOM 1106 C CA . THR A 1 136 ? -2.868 -12.572 8.884 1.00 98.19 136 THR A CA 1
ATOM 1107 C C . THR A 1 136 ? -2.722 -12.884 10.367 1.00 98.19 136 THR A C 1
ATOM 1109 O O . THR A 1 136 ? -3.725 -12.929 11.070 1.00 98.19 136 THR A O 1
ATOM 1112 N N . ASP A 1 137 ? -1.493 -13.008 10.864 1.00 98.12 137 ASP A N 1
ATOM 1113 C CA . ASP A 1 137 ? -1.232 -13.287 12.277 1.00 98.12 137 ASP A CA 1
ATOM 1114 C C . ASP A 1 137 ? -1.677 -12.123 13.180 1.00 98.12 137 ASP A C 1
ATOM 1116 O O . ASP A 1 137 ? -2.193 -12.343 14.275 1.00 98.12 137 ASP A O 1
ATOM 1120 N N . GLU A 1 138 ? -1.510 -10.874 12.735 1.00 98.31 138 GLU A N 1
ATOM 1121 C C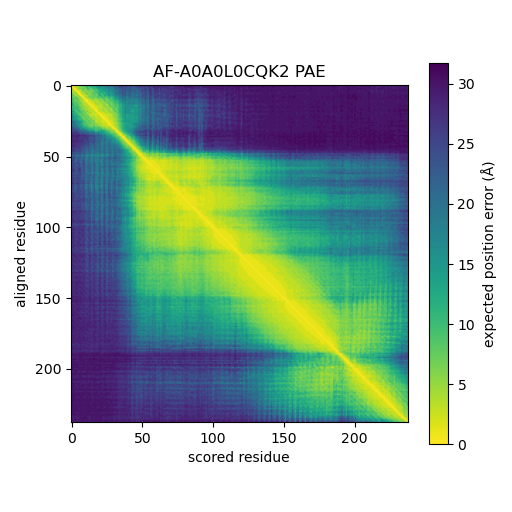A . GLU A 1 138 ? -2.011 -9.687 13.440 1.00 98.31 138 GLU A CA 1
ATOM 1122 C C . GLU A 1 138 ? -3.543 -9.653 13.512 1.00 98.31 138 GLU A C 1
ATOM 1124 O O . GLU A 1 138 ? -4.103 -9.336 14.565 1.00 98.31 138 GLU A O 1
ATOM 1129 N N . ILE A 1 139 ? -4.221 -10.001 12.414 1.00 98.25 139 ILE A N 1
ATOM 1130 C CA . ILE A 1 139 ? -5.686 -10.083 12.363 1.00 98.25 139 ILE A CA 1
ATOM 1131 C C . ILE A 1 139 ? -6.183 -11.178 13.306 1.00 98.25 139 ILE A C 1
ATOM 1133 O O . ILE A 1 139 ? -7.040 -10.901 14.142 1.00 98.25 139 ILE A O 1
ATOM 1137 N N . LEU A 1 140 ? -5.592 -12.374 13.247 1.00 98.44 140 LEU A N 1
ATOM 1138 C CA . LEU A 1 140 ? -5.969 -13.496 14.109 1.00 98.44 140 LEU A CA 1
ATOM 1139 C C . LEU A 1 140 ? -5.796 -13.154 15.593 1.00 98.44 140 LEU A C 1
ATOM 1141 O O . LEU A 1 140 ? -6.721 -13.344 16.377 1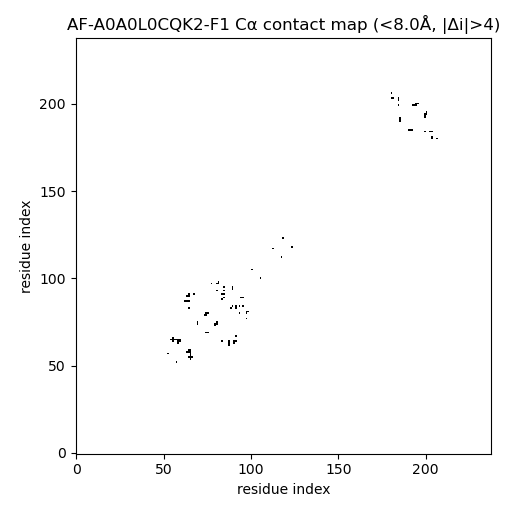.00 98.44 140 LEU A O 1
ATOM 1145 N N . LYS A 1 141 ? -4.664 -12.553 15.985 1.00 98.19 141 LYS A N 1
ATOM 1146 C CA . LYS A 1 141 ? -4.447 -12.101 17.374 1.00 98.19 141 LYS A CA 1
ATOM 1147 C C . LYS A 1 141 ? -5.501 -11.091 17.821 1.00 98.19 141 LYS A C 1
ATOM 1149 O O . LYS A 1 141 ? -6.010 -11.169 18.938 1.00 98.19 141 LYS A O 1
ATOM 1154 N N . ARG A 1 142 ? -5.849 -10.141 16.949 1.00 98.25 142 ARG A N 1
ATOM 1155 C CA . ARG A 1 142 ? -6.897 -9.155 17.231 1.00 98.25 142 ARG A CA 1
ATOM 1156 C C . ARG A 1 142 ? -8.257 -9.829 17.414 1.00 98.25 142 ARG A C 1
ATOM 1158 O O . ARG A 1 142 ? -8.992 -9.450 18.323 1.00 98.25 142 ARG A O 1
ATOM 1165 N N . GLU A 1 143 ? -8.598 -10.789 16.563 1.00 98.12 143 GLU A N 1
ATOM 1166 C CA . GLU A 1 143 ? -9.848 -11.548 16.642 1.00 98.12 143 GLU A CA 1
ATOM 1167 C C . GLU A 1 143 ? -9.916 -12.388 17.923 1.00 98.12 143 GLU A C 1
ATOM 1169 O O . GLU A 1 143 ? -10.920 -12.333 18.633 1.00 98.12 143 GLU A O 1
ATOM 1174 N N . GLU A 1 144 ? -8.831 -13.071 18.293 1.00 97.94 144 GLU A N 1
ATOM 1175 C CA . GLU A 1 144 ? -8.720 -13.801 19.560 1.00 97.94 144 GLU A CA 1
ATOM 1176 C C . GLU A 1 144 ? -8.938 -12.887 20.775 1.00 97.94 144 GLU A C 1
ATOM 1178 O O . GLU A 1 144 ? -9.662 -13.239 21.709 1.00 97.94 144 GLU A O 1
ATOM 1183 N N . ASP A 1 145 ? -8.345 -11.694 20.769 1.00 97.50 145 ASP A N 1
ATOM 1184 C CA . ASP A 1 145 ? -8.506 -10.721 21.850 1.00 97.50 145 ASP A CA 1
ATOM 1185 C C . ASP A 1 145 ? -9.923 -10.143 21.922 1.00 97.50 145 ASP A C 1
ATOM 1187 O O . ASP A 1 145 ? -10.431 -9.875 23.018 1.00 97.50 145 ASP A O 1
ATOM 1191 N N . ILE A 1 146 ? -10.577 -9.942 20.775 1.00 97.75 146 ILE A N 1
ATOM 1192 C CA . ILE A 1 146 ? -11.985 -9.536 20.717 1.00 97.75 146 ILE A CA 1
ATOM 1193 C C . ILE A 1 146 ? -12.864 -10.650 21.286 1.00 97.75 146 ILE A C 1
ATOM 1195 O O . ILE A 1 146 ? -13.693 -10.363 22.148 1.00 97.75 146 ILE A O 1
ATOM 1199 N N . ASN A 1 147 ? -12.642 -11.904 20.893 1.00 97.50 147 ASN A N 1
ATOM 1200 C CA . ASN A 1 147 ? -13.412 -13.049 21.382 1.00 97.50 147 ASN A CA 1
ATOM 1201 C C . ASN A 1 147 ? -13.317 -13.184 22.910 1.00 97.50 147 ASN A C 1
ATOM 1203 O O . ASN A 1 147 ? -14.346 -13.222 23.583 1.00 97.50 147 ASN A O 1
ATOM 1207 N N . LYS A 1 148 ? -12.110 -13.088 23.485 1.00 96.44 148 LYS A N 1
ATOM 1208 C CA . LYS A 1 148 ? -11.907 -13.093 24.951 1.00 96.44 148 LYS A CA 1
ATOM 1209 C C . LYS A 1 148 ? -12.656 -11.962 25.668 1.00 96.44 148 LYS A C 1
ATOM 1211 O O . LYS A 1 148 ? -13.076 -12.114 26.816 1.00 96.44 148 LYS A O 1
ATOM 1216 N N . LYS A 1 149 ? -12.789 -10.792 25.034 1.00 95.31 149 LYS A N 1
ATOM 1217 C CA . LYS A 1 149 ? -13.546 -9.655 25.590 1.00 95.31 149 LYS A CA 1
ATOM 1218 C C . LYS A 1 149 ? -15.051 -9.859 25.452 1.00 95.31 149 LYS A C 1
ATOM 1220 O O . LYS A 1 149 ? -15.779 -9.490 26.369 1.00 95.31 149 LYS A O 1
ATOM 1225 N N . LEU A 1 150 ? -15.508 -10.447 24.347 1.00 96.25 150 LEU A N 1
ATOM 1226 C CA . LEU A 1 150 ? -16.915 -10.775 24.121 1.00 96.25 150 LEU A CA 1
ATOM 1227 C C . LEU A 1 150 ? -17.418 -11.822 25.121 1.00 96.25 150 LEU A C 1
ATOM 1229 O O . LEU A 1 150 ? -18.513 -11.658 25.647 1.00 96.25 150 LEU A O 1
ATOM 1233 N N . GLU A 1 151 ? -16.607 -12.821 25.468 1.00 95.44 151 GLU A N 1
ATOM 1234 C CA . GLU A 1 151 ? -16.944 -13.804 26.511 1.00 95.44 151 GLU A CA 1
ATOM 1235 C C . GLU A 1 151 ? -17.214 -13.140 27.874 1.00 95.44 151 GLU A C 1
ATOM 1237 O O . GLU A 1 151 ? -18.166 -13.488 28.570 1.00 95.44 151 GLU A O 1
ATOM 1242 N N . LYS A 1 152 ? -16.417 -12.129 28.245 1.00 95.62 152 LYS A N 1
ATOM 1243 C CA . LYS A 1 152 ? -16.561 -11.394 29.519 1.00 95.62 152 LYS A CA 1
ATOM 1244 C C . LYS A 1 152 ? -17.628 -10.299 29.485 1.00 95.62 152 LYS A C 1
ATOM 1246 O O . LYS A 1 152 ? -17.991 -9.756 30.529 1.00 95.62 152 LYS A O 1
ATOM 1251 N N . LEU A 1 153 ? -18.127 -9.955 28.302 1.00 96.00 153 LEU A N 1
ATOM 1252 C CA . LEU A 1 153 ? -19.031 -8.827 28.101 1.00 96.00 153 LEU A CA 1
ATOM 1253 C C . LEU A 1 153 ? -20.365 -9.030 28.819 1.00 96.00 153 LEU A C 1
ATOM 1255 O O . LEU A 1 153 ? -20.894 -8.082 29.400 1.00 96.00 153 LEU A O 1
ATOM 1259 N N . GLU A 1 154 ? -20.893 -10.254 28.810 1.00 94.50 154 GLU A N 1
ATOM 1260 C CA . GLU A 1 154 ? -22.169 -10.555 29.459 1.00 94.50 154 GLU A CA 1
ATOM 1261 C C . GLU A 1 154 ? -22.068 -10.428 30.984 1.00 94.50 154 GLU A C 1
ATOM 1263 O O . GLU A 1 154 ? -22.912 -9.791 31.615 1.00 94.50 154 GLU A O 1
ATOM 1268 N N . GLN A 1 155 ? -20.966 -10.907 31.568 1.00 95.75 155 GLN A N 1
ATOM 1269 C CA . GLN A 1 155 ? -20.675 -10.702 32.986 1.00 95.75 155 GLN A CA 1
ATOM 1270 C C . GLN A 1 155 ? -20.605 -9.204 33.330 1.00 95.75 155 GLN A C 1
ATOM 1272 O O . GLN A 1 155 ? -21.238 -8.753 34.285 1.00 95.75 155 GLN A O 1
ATOM 1277 N N . TRP A 1 156 ? -19.889 -8.402 32.535 1.00 96.12 156 TRP A N 1
ATOM 1278 C CA . TRP A 1 156 ? -19.768 -6.960 32.782 1.00 96.12 156 TRP A CA 1
ATOM 1279 C C . TRP A 1 156 ? -21.100 -6.214 32.666 1.00 96.12 156 TRP A C 1
ATOM 1281 O O . TRP A 1 156 ? -21.359 -5.299 33.451 1.00 96.12 156 TRP A O 1
ATOM 1291 N N . LYS A 1 157 ? -21.968 -6.611 31.728 1.00 96.50 157 LYS A N 1
ATOM 1292 C CA . LYS A 1 157 ? -23.331 -6.072 31.618 1.00 96.50 157 LYS A CA 1
ATOM 1293 C C . LYS A 1 157 ? -24.148 -6.365 32.869 1.00 96.50 157 LYS A C 1
ATOM 1295 O O . LYS A 1 157 ? -24.779 -5.456 33.409 1.00 96.50 157 LYS A O 1
ATOM 1300 N N . GLN A 1 158 ? -24.116 -7.604 33.350 1.00 96.81 158 GLN A N 1
ATOM 1301 C CA . GLN A 1 158 ? -24.842 -8.004 34.555 1.00 96.81 158 GLN A CA 1
ATOM 1302 C C . GLN A 1 158 ? -24.336 -7.253 35.791 1.00 96.81 158 GLN A C 1
ATOM 1304 O O . GLN A 1 158 ? -25.134 -6.710 36.557 1.00 96.81 158 GLN A O 1
ATOM 1309 N N . GLU A 1 159 ? -23.017 -7.134 35.957 1.00 96.88 159 GLU A N 1
ATOM 1310 C CA . GLU A 1 159 ? -22.414 -6.367 37.049 1.00 96.88 159 GLU A CA 1
ATOM 1311 C C . GLU A 1 159 ? -22.824 -4.887 37.008 1.00 96.88 159 GLU A C 1
ATOM 1313 O O . GLU A 1 159 ? -23.185 -4.315 38.043 1.00 96.88 159 GLU A O 1
ATOM 1318 N N . LEU A 1 160 ? -22.827 -4.270 35.823 1.00 97.19 160 LEU A N 1
ATOM 1319 C CA . LEU A 1 160 ? -23.238 -2.880 35.635 1.00 97.19 160 LEU A CA 1
ATOM 1320 C C . LEU A 1 160 ? -24.725 -2.680 35.945 1.00 97.19 160 LEU A C 1
ATOM 1322 O O . LEU A 1 160 ? -25.060 -1.799 36.740 1.00 97.19 160 LEU A O 1
ATOM 1326 N N . ASN A 1 161 ? -25.596 -3.531 35.404 1.00 96.94 161 ASN A N 1
ATOM 1327 C CA . ASN A 1 161 ? -27.033 -3.482 35.669 1.00 96.94 161 ASN A CA 1
ATOM 1328 C C . ASN A 1 161 ? -27.326 -3.676 37.161 1.00 96.94 161 ASN A C 1
ATOM 1330 O O . ASN A 1 161 ? -28.086 -2.907 37.744 1.00 96.94 161 ASN A O 1
ATOM 1334 N N . SER A 1 162 ? -26.644 -4.615 37.824 1.00 97.00 162 SER A N 1
ATOM 1335 C CA . SER A 1 162 ? -26.793 -4.822 39.269 1.00 97.00 162 SER A CA 1
ATOM 1336 C C . SER A 1 162 ? -26.402 -3.580 40.082 1.00 97.00 162 SER A C 1
ATOM 1338 O O . SER A 1 162 ? -27.022 -3.270 41.100 1.00 97.00 162 SER A O 1
ATOM 1340 N N . ARG A 1 163 ? -25.384 -2.836 39.633 1.00 96.44 163 ARG A N 1
ATOM 1341 C CA . ARG A 1 163 ? -24.932 -1.600 40.280 1.00 96.44 163 ARG A CA 1
ATOM 1342 C C . ARG A 1 163 ? -25.924 -0.463 40.062 1.00 96.44 163 ARG A C 1
ATOM 1344 O O . ARG A 1 163 ? -26.135 0.314 40.991 1.00 96.44 163 ARG A O 1
ATOM 1351 N N . ILE A 1 164 ? -26.510 -0.370 38.871 1.00 97.06 164 ILE A N 1
ATOM 1352 C CA . ILE A 1 164 ? -27.569 0.594 38.558 1.00 97.06 164 ILE A CA 1
ATOM 1353 C C . ILE A 1 164 ? -28.786 0.316 39.440 1.00 97.06 164 ILE A C 1
ATOM 1355 O O . ILE A 1 164 ? -29.167 1.193 40.209 1.00 97.06 164 ILE A O 1
ATOM 1359 N N . MET A 1 165 ? -29.291 -0.921 39.453 1.00 96.62 165 MET A N 1
ATOM 1360 C CA . MET A 1 165 ? -30.451 -1.304 40.265 1.00 96.62 165 MET A CA 1
ATOM 1361 C C . MET A 1 165 ? -30.240 -1.033 41.759 1.00 96.62 165 MET A C 1
ATOM 1363 O O . MET A 1 165 ? -31.137 -0.525 42.425 1.00 96.62 165 MET A O 1
ATOM 1367 N N . LYS A 1 166 ? -29.046 -1.320 42.300 1.00 96.69 166 LYS A N 1
ATOM 1368 C CA . LYS A 1 166 ? -28.716 -0.995 43.699 1.00 96.69 166 LYS A CA 1
ATO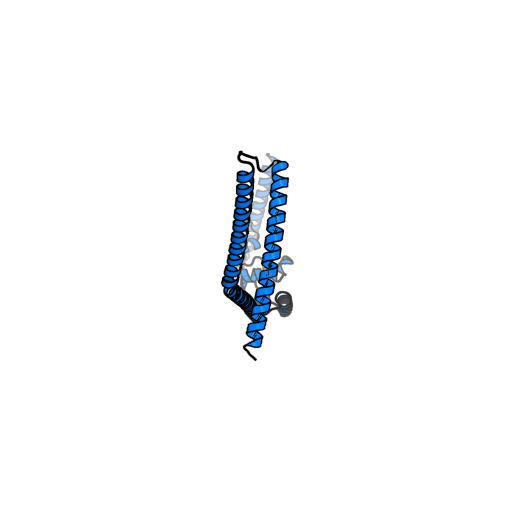M 1369 C C . LYS A 1 166 ? -28.766 0.509 43.962 1.00 96.69 166 LYS A C 1
ATOM 1371 O O . LYS A 1 166 ? -29.376 0.932 44.937 1.00 96.69 166 LYS A O 1
ATOM 1376 N N . LYS A 1 167 ? -28.163 1.319 43.086 1.00 96.50 167 LYS A N 1
ATOM 1377 C CA . LYS A 1 167 ? -28.174 2.784 43.220 1.00 96.50 167 LYS A CA 1
ATOM 1378 C C . LYS A 1 167 ? -29.581 3.364 43.096 1.00 96.50 167 LYS A C 1
ATOM 1380 O O . LYS A 1 167 ? -29.916 4.286 43.833 1.00 96.50 167 LYS A O 1
ATOM 1385 N N . GLU A 1 168 ? -30.393 2.835 42.189 1.00 95.88 168 GLU A N 1
ATOM 1386 C CA . GLU A 1 168 ? -31.789 3.240 42.019 1.00 95.88 168 GLU A CA 1
ATOM 1387 C C . GLU A 1 168 ? -32.625 2.874 43.245 1.00 95.88 168 GLU A C 1
ATOM 1389 O O . GLU A 1 168 ? -33.341 3.728 43.766 1.00 95.88 168 GLU A O 1
ATOM 1394 N N . ALA A 1 169 ? -32.473 1.656 43.770 1.00 95.69 169 ALA A N 1
ATOM 1395 C CA . ALA A 1 169 ? -33.144 1.221 44.991 1.00 95.69 169 ALA A CA 1
ATOM 1396 C C . ALA A 1 169 ? -32.740 2.075 46.205 1.00 95.69 169 ALA A C 1
ATOM 1398 O O . ALA A 1 169 ? -33.604 2.508 46.966 1.00 95.69 169 ALA A O 1
ATOM 1399 N N . ASP A 1 170 ? -31.450 2.382 46.361 1.00 94.69 170 ASP A N 1
ATOM 1400 C CA . ASP A 1 170 ? -30.958 3.247 47.438 1.00 94.69 170 ASP A CA 1
ATOM 1401 C C . ASP A 1 170 ? -31.498 4.682 47.305 1.00 94.69 170 ASP A C 1
ATOM 1403 O O . ASP A 1 170 ? -31.889 5.297 48.302 1.00 94.69 170 ASP A O 1
ATOM 1407 N N . ALA A 1 171 ? -31.570 5.213 46.080 1.00 94.75 171 ALA A N 1
ATOM 1408 C CA . ALA A 1 171 ? -32.123 6.537 45.808 1.00 94.75 171 ALA A CA 1
ATOM 1409 C C . ALA A 1 171 ? -33.636 6.603 46.072 1.00 94.75 171 ALA A C 1
ATOM 1411 O O . ALA A 1 171 ? -34.108 7.576 46.663 1.00 94.75 171 ALA A O 1
ATOM 1412 N N . LEU A 1 172 ? -34.393 5.574 45.680 1.00 94.75 172 LEU A N 1
ATOM 1413 C CA . LEU A 1 172 ? -35.825 5.462 45.970 1.00 94.75 172 LEU A CA 1
ATOM 1414 C C . LEU A 1 172 ? -36.073 5.329 47.475 1.00 94.75 172 LEU A C 1
ATOM 1416 O O . LEU A 1 172 ? -36.858 6.092 48.030 1.00 94.75 172 LEU A O 1
ATOM 1420 N N . ALA A 1 173 ? -35.326 4.468 48.169 1.00 93.75 173 ALA A N 1
ATOM 1421 C CA . ALA A 1 173 ? -35.432 4.324 49.619 1.00 93.75 173 ALA A CA 1
ATOM 1422 C C . ALA A 1 173 ? -35.070 5.622 50.364 1.00 93.75 173 ALA A C 1
ATOM 1424 O O . ALA A 1 173 ? -35.651 5.923 51.408 1.00 93.75 173 ALA A O 1
ATOM 1425 N N . ALA A 1 174 ? -34.117 6.406 49.852 1.00 91.56 174 ALA A N 1
ATOM 1426 C CA . ALA A 1 174 ? -33.793 7.719 50.402 1.00 91.56 174 ALA A CA 1
ATOM 1427 C C . ALA A 1 174 ? -34.920 8.740 50.173 1.00 91.56 174 ALA A C 1
ATOM 1429 O O . ALA A 1 174 ? -35.241 9.493 51.095 1.00 91.56 174 ALA A O 1
ATOM 1430 N N . LYS A 1 175 ? -35.547 8.740 48.986 1.00 91.56 175 LYS A N 1
ATOM 1431 C CA . LYS A 1 175 ? -36.723 9.574 48.688 1.00 91.56 175 LYS A CA 1
ATOM 1432 C C . LYS A 1 175 ? -37.897 9.224 49.594 1.00 91.56 175 LYS A C 1
ATOM 1434 O O . LYS A 1 175 ? -38.403 10.113 50.267 1.00 91.56 175 LYS A O 1
ATOM 1439 N N . GLU A 1 176 ? -38.246 7.946 49.715 1.00 91.62 176 GLU A N 1
ATOM 1440 C CA . GLU A 1 176 ? -39.334 7.499 50.589 1.00 91.62 176 GLU A CA 1
ATOM 1441 C C . GLU A 1 176 ? -39.088 7.860 52.056 1.00 91.62 176 GLU A C 1
ATOM 1443 O O . GLU A 1 176 ? -39.998 8.306 52.749 1.00 91.62 176 GLU A O 1
ATOM 1448 N N . LYS A 1 177 ? -37.857 7.685 52.558 1.00 86.69 177 LYS A N 1
ATOM 1449 C CA . LYS A 1 177 ? -37.511 8.086 53.932 1.00 86.69 177 LYS A CA 1
ATOM 1450 C C . LYS A 1 177 ? -37.680 9.587 54.131 1.00 86.69 177 LYS A C 1
ATOM 1452 O O . LYS A 1 177 ? -38.220 10.005 55.149 1.00 86.69 177 LYS A O 1
ATOM 1457 N N . ARG A 1 178 ? -37.236 10.386 53.159 1.00 85.06 178 ARG A N 1
ATOM 1458 C CA . ARG A 1 178 ? -37.387 11.841 53.187 1.00 85.06 178 ARG A CA 1
ATOM 1459 C C . ARG A 1 178 ? -38.861 12.249 53.147 1.00 85.06 178 ARG A C 1
ATOM 1461 O O . ARG A 1 178 ? -39.256 13.116 53.914 1.00 85.06 178 ARG A O 1
ATOM 1468 N N . GLU A 1 179 ? -39.669 11.618 52.302 1.00 87.38 179 GLU A N 1
ATOM 1469 C CA . GLU A 1 179 ? -41.111 11.876 52.203 1.00 87.38 179 GLU A CA 1
ATOM 1470 C C . GLU A 1 179 ? -41.851 11.502 53.492 1.00 87.38 179 GLU A C 1
ATOM 1472 O O . GLU A 1 179 ? -42.646 12.303 53.977 1.00 87.38 179 GLU A O 1
ATOM 1477 N N . ARG A 1 180 ? -41.534 10.353 54.109 1.00 86.56 180 ARG A N 1
ATOM 1478 C CA . ARG A 1 180 ? -42.094 9.962 55.417 1.00 86.56 180 ARG A CA 1
ATOM 1479 C C . ARG A 1 180 ? -41.769 10.987 56.504 1.00 86.56 180 ARG A C 1
ATOM 1481 O O . ARG A 1 180 ? -42.671 11.405 57.222 1.00 86.56 180 ARG A O 1
ATOM 1488 N N . LEU A 1 181 ? -40.514 11.438 56.583 1.00 80.19 181 LEU A N 1
ATOM 1489 C CA . LEU A 1 181 ? -40.094 12.461 57.547 1.00 80.19 181 LEU A CA 1
ATOM 1490 C C . LEU A 1 181 ? -40.819 13.794 57.320 1.00 80.19 181 LEU A C 1
ATOM 1492 O O . LEU A 1 181 ? -41.298 14.406 58.271 1.00 80.19 181 LEU A O 1
ATOM 1496 N N . ILE A 1 182 ? -40.942 14.233 56.065 1.00 81.56 182 ILE A N 1
ATOM 1497 C CA . ILE A 1 182 ? -41.665 15.465 55.717 1.00 81.56 182 ILE A CA 1
ATOM 1498 C C . ILE A 1 182 ? -43.144 15.359 56.107 1.00 81.56 182 ILE A C 1
ATOM 1500 O O . ILE A 1 182 ? -43.695 16.309 56.661 1.00 81.56 182 ILE A O 1
ATOM 1504 N N . GLU A 1 183 ? -43.783 14.217 55.854 1.00 82.81 183 GLU A N 1
ATOM 1505 C CA . GLU A 1 183 ? -45.195 13.993 56.173 1.00 82.81 183 GLU A CA 1
ATOM 1506 C C . GLU A 1 183 ? -45.444 13.940 57.690 1.00 82.81 183 GLU A C 1
ATOM 1508 O O . GLU A 1 183 ? -46.398 14.542 58.179 1.00 82.81 183 GLU A O 1
ATOM 1513 N N . GLU A 1 184 ? -44.569 13.293 58.464 1.00 80.69 184 GLU A N 1
ATOM 1514 C CA . GLU A 1 184 ? -44.650 13.284 59.932 1.00 80.69 184 GLU A CA 1
ATOM 1515 C C . GLU A 1 184 ? -44.499 14.685 60.532 1.00 80.69 184 GLU A C 1
ATOM 1517 O O . GLU A 1 184 ? -45.265 15.073 61.418 1.00 80.69 184 GLU A O 1
ATOM 1522 N N . VAL A 1 185 ? -43.550 15.474 60.023 1.00 78.19 185 VAL A N 1
ATOM 1523 C CA . VAL A 1 185 ? -43.369 16.868 60.445 1.00 78.19 185 VAL A CA 1
ATOM 1524 C C . VAL A 1 185 ? -44.593 17.705 60.055 1.00 78.19 185 VAL A C 1
ATOM 1526 O O . VAL A 1 185 ? -45.105 18.470 60.871 1.00 78.19 185 VAL A O 1
ATOM 1529 N N . ARG A 1 186 ? -45.143 17.514 58.851 1.00 80.25 186 ARG A N 1
ATOM 1530 C CA . ARG A 1 186 ? -46.360 18.203 58.394 1.00 80.25 186 ARG A CA 1
ATOM 1531 C C . ARG A 1 186 ? -47.581 17.883 59.262 1.00 80.25 186 ARG A C 1
ATOM 1533 O O . ARG A 1 186 ? -48.357 18.787 59.568 1.00 80.25 186 ARG A O 1
ATOM 1540 N N . ARG A 1 187 ? -47.726 16.630 59.706 1.00 80.62 187 ARG A N 1
ATOM 1541 C CA . ARG A 1 187 ? -48.764 16.210 60.667 1.00 80.62 187 ARG A CA 1
ATOM 1542 C C . ARG A 1 187 ? -48.599 16.877 62.031 1.00 80.62 187 ARG A C 1
ATOM 1544 O O . ARG A 1 187 ? -49.602 17.198 62.656 1.00 80.62 187 ARG A O 1
ATOM 1551 N N . HIS A 1 188 ? -47.363 17.116 62.470 1.00 77.06 188 HIS A N 1
ATOM 1552 C CA . HIS A 1 188 ? -47.077 17.814 63.726 1.00 77.06 188 HIS A CA 1
ATOM 1553 C C . HIS A 1 188 ? -47.480 19.295 63.704 1.00 77.06 188 HIS A C 1
ATOM 1555 O O . HIS A 1 188 ? -47.922 19.810 64.727 1.00 77.06 188 HIS A O 1
ATOM 1561 N N . PHE A 1 189 ? -47.338 19.976 62.562 1.00 73.56 189 PHE A N 1
ATOM 1562 C CA . PHE A 1 189 ? -47.691 21.394 62.441 1.00 73.56 189 PHE A CA 1
ATOM 1563 C C . PHE A 1 189 ? -49.175 21.629 62.123 1.00 73.56 189 PHE A C 1
ATOM 1565 O O . PHE A 1 189 ? -49.725 22.640 62.542 1.00 73.56 189 PHE A O 1
ATOM 1572 N N . GLY A 1 190 ? -49.852 20.717 61.414 1.00 69.38 190 GLY A N 1
ATOM 1573 C CA . GLY A 1 190 ? -51.305 20.791 61.185 1.00 69.38 190 GLY A CA 1
ATOM 1574 C C . GLY A 1 190 ? -51.773 21.840 60.159 1.00 69.38 190 GLY A C 1
ATOM 1575 O O . GLY A 1 190 ? -52.967 21.926 59.883 1.00 69.38 190 GLY A O 1
ATOM 1576 N N . TYR A 1 191 ? -50.862 22.600 59.542 1.00 70.50 191 TYR A N 1
ATOM 1577 C CA . TYR A 1 191 ? -51.120 23.523 58.425 1.00 70.50 191 TYR A CA 1
ATOM 1578 C C . TYR A 1 191 ? -50.106 23.307 57.284 1.00 70.50 191 TYR A C 1
ATOM 1580 O O . TYR A 1 191 ? -49.121 22.581 57.441 1.00 70.50 191 TYR A O 1
ATOM 1588 N N . LYS A 1 192 ? -50.348 23.877 56.089 1.00 64.50 192 LYS A N 1
ATOM 1589 C CA . LYS A 1 192 ? -49.408 23.781 54.951 1.00 64.50 192 LYS A CA 1
ATOM 1590 C C . LYS A 1 192 ? -48.148 24.609 55.247 1.00 64.50 192 LYS A C 1
ATOM 1592 O O . LYS A 1 192 ? -48.131 25.802 54.976 1.00 64.50 192 LYS A O 1
ATOM 1597 N N . VAL A 1 193 ? -47.125 23.973 55.816 1.00 66.81 193 VAL A N 1
ATOM 1598 C CA . VAL A 1 193 ? -45.789 24.557 56.022 1.00 66.81 193 VAL A CA 1
ATOM 1599 C C . VAL A 1 193 ? -44.933 24.322 54.781 1.00 66.81 193 VAL A C 1
ATOM 1601 O O . VAL A 1 193 ? -44.861 23.195 54.284 1.00 66.81 193 VAL A O 1
ATOM 1604 N N . ASP A 1 194 ? -44.267 25.370 54.297 1.00 74.56 194 ASP A N 1
ATOM 1605 C CA . ASP A 1 194 ? -43.348 25.266 53.168 1.00 74.56 194 ASP A CA 1
ATOM 1606 C C . ASP A 1 194 ? -42.010 24.624 53.593 1.00 74.56 194 ASP A C 1
ATOM 1608 O O . ASP A 1 194 ? -41.399 25.061 54.569 1.00 74.56 194 ASP A O 1
ATOM 1612 N N . PRO A 1 195 ? -41.462 23.651 52.835 1.00 70.00 195 PRO A N 1
ATOM 1613 C CA . PRO A 1 195 ? -40.218 22.944 53.187 1.00 70.00 195 PRO A CA 1
ATOM 1614 C C . PRO A 1 195 ? -38.944 23.804 53.258 1.00 70.00 195 PRO A C 1
ATOM 1616 O O . PRO A 1 195 ? -37.862 23.281 53.528 1.00 70.00 195 PRO A O 1
ATOM 1619 N N . ARG A 1 196 ? -39.035 25.094 52.921 1.00 74.38 196 ARG A N 1
ATOM 1620 C CA . ARG A 1 196 ? -37.909 26.040 52.901 1.00 74.38 196 ARG A CA 1
ATOM 1621 C C . ARG A 1 196 ? -37.809 26.882 54.177 1.00 74.38 196 ARG A C 1
ATOM 1623 O O . ARG A 1 196 ? -36.797 27.558 54.337 1.00 74.38 196 ARG A O 1
ATOM 1630 N N . ASP A 1 197 ? -38.813 26.825 55.050 1.00 81.00 197 ASP A N 1
ATOM 1631 C CA . ASP A 1 197 ? -38.902 27.622 56.277 1.00 81.00 197 ASP A CA 1
ATOM 1632 C C . ASP A 1 197 ? -37.885 27.164 57.348 1.00 81.00 197 ASP A C 1
ATOM 1634 O O . ASP A 1 197 ? -37.613 25.970 57.501 1.00 81.00 197 ASP A O 1
ATOM 1638 N N . GLU A 1 198 ? -37.314 28.107 58.101 1.00 77.12 198 GLU A N 1
ATOM 1639 C CA . GLU A 1 198 ? -36.257 27.859 59.098 1.00 77.12 198 GLU A CA 1
ATOM 1640 C C . GLU A 1 198 ? -36.770 27.002 60.267 1.00 77.12 198 GLU A C 1
ATOM 1642 O O . GLU A 1 198 ? -36.118 26.041 60.677 1.00 77.12 198 GLU A O 1
ATOM 1647 N N . ARG A 1 199 ? -38.008 27.246 60.721 1.00 72.56 199 ARG A N 1
ATOM 1648 C CA . ARG A 1 199 ? -38.654 26.440 61.777 1.00 72.56 199 ARG A CA 1
ATOM 1649 C C . ARG A 1 199 ? -38.886 24.987 61.354 1.00 72.56 199 ARG A C 1
ATOM 1651 O O . ARG A 1 199 ? -38.845 24.080 62.183 1.00 72.56 199 ARG A O 1
ATOM 1658 N N . PHE A 1 200 ? -39.116 24.754 60.060 1.00 73.25 200 PHE A N 1
ATOM 1659 C CA . PHE A 1 200 ? -39.287 23.411 59.507 1.00 73.25 200 PHE A CA 1
ATOM 1660 C C . PHE A 1 200 ? -37.960 22.641 59.500 1.00 73.25 200 PHE A C 1
ATOM 1662 O O . PHE A 1 200 ? -37.936 21.455 59.831 1.00 73.25 200 PHE A O 1
ATOM 1669 N N . LYS A 1 201 ? -36.846 23.316 59.188 1.00 77.38 201 LYS A N 1
ATOM 1670 C CA . LYS A 1 201 ? -35.499 22.724 59.217 1.00 77.38 201 LYS A CA 1
ATOM 1671 C C . LYS A 1 201 ? -35.085 22.315 60.629 1.00 77.38 201 LYS A C 1
ATOM 1673 O O . LYS A 1 201 ? -34.591 21.205 60.799 1.00 77.38 201 LYS A O 1
ATOM 1678 N N . GLU A 1 202 ? -35.336 23.155 61.634 1.00 79.88 202 GLU A N 1
ATOM 1679 C CA . GLU A 1 202 ? -34.983 22.859 63.030 1.00 79.88 202 GLU A CA 1
ATOM 1680 C C . GLU A 1 202 ? -35.711 21.616 63.566 1.00 79.88 202 GLU A C 1
ATOM 1682 O O . GLU A 1 202 ? -35.093 20.745 64.186 1.00 79.88 202 GLU A O 1
ATOM 1687 N N . VAL A 1 203 ? -37.016 21.495 63.294 1.00 78.88 203 VAL A N 1
ATOM 1688 C CA . VAL A 1 203 ? -37.825 20.347 63.742 1.00 78.88 203 VAL A CA 1
ATOM 1689 C C . VAL A 1 203 ? -37.493 19.078 62.951 1.00 78.88 203 VAL A C 1
ATOM 1691 O O . VAL A 1 203 ? -37.403 17.997 63.540 1.00 78.88 203 VAL A O 1
ATOM 1694 N N . LEU A 1 204 ? -37.228 19.193 61.645 1.00 79.19 204 LEU A N 1
ATOM 1695 C CA . LEU A 1 204 ? -36.741 18.078 60.829 1.00 79.19 204 LEU A CA 1
ATOM 1696 C C . LEU A 1 204 ? -35.386 17.566 61.347 1.00 79.19 204 LEU A C 1
ATOM 1698 O O . LEU A 1 204 ? -35.208 16.363 61.522 1.00 79.19 204 LEU A O 1
ATOM 1702 N N . GLU A 1 205 ? -34.457 18.464 61.676 1.00 81.06 205 GLU A N 1
ATOM 1703 C CA . GLU A 1 205 ? -33.131 18.111 62.192 1.00 81.06 205 GLU A CA 1
ATOM 1704 C C . GLU A 1 205 ? -33.187 17.494 63.601 1.00 81.06 205 GLU A C 1
ATOM 1706 O O . GLU A 1 205 ? -32.380 16.623 63.947 1.00 81.06 205 GLU A O 1
ATOM 1711 N N . GLN A 1 206 ? -34.137 17.905 64.445 1.00 81.50 206 GLN A N 1
ATOM 1712 C CA . GLN A 1 206 ?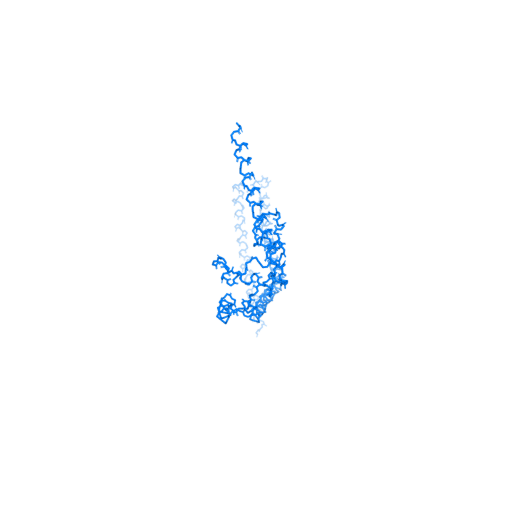 -34.381 17.249 65.735 1.00 81.50 206 GLN A CA 1
ATOM 1713 C C . GLN A 1 206 ? -34.885 15.810 65.546 1.00 81.50 206 GLN A C 1
ATOM 1715 O O . GLN A 1 206 ? -34.313 14.886 66.133 1.00 81.50 206 GLN A O 1
ATOM 1720 N N . LYS A 1 207 ? -35.869 15.592 64.664 1.00 78.12 207 LYS A N 1
ATOM 1721 C CA . LYS A 1 207 ? -36.401 14.254 64.350 1.00 78.12 207 LYS A CA 1
ATOM 1722 C C . LYS A 1 207 ? -35.370 13.346 63.679 1.00 78.1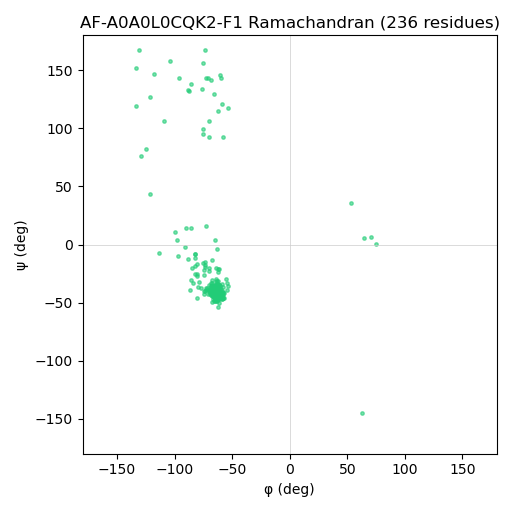2 207 LYS A C 1
ATOM 1724 O O . LYS A 1 207 ? -35.206 12.197 64.088 1.00 78.12 207 LYS A O 1
ATOM 1729 N N . GLU A 1 208 ? -34.583 13.866 62.740 1.00 80.88 208 GLU A N 1
ATOM 1730 C CA . GLU A 1 208 ? -33.479 13.119 62.127 1.00 80.88 208 GLU A CA 1
ATOM 1731 C C . GLU A 1 208 ? -32.420 12.700 63.162 1.00 80.88 208 GLU A C 1
ATOM 1733 O O . GLU A 1 208 ? -31.885 11.586 63.099 1.00 80.88 208 GLU A O 1
ATOM 1738 N N . ARG A 1 209 ? -32.119 13.551 64.155 1.00 81.81 209 ARG A N 1
ATOM 1739 C CA . ARG A 1 209 ? -31.202 13.205 65.256 1.00 81.81 209 ARG A CA 1
ATOM 1740 C C . ARG A 1 209 ? -31.762 12.104 66.155 1.00 81.81 209 ARG A C 1
ATOM 1742 O O . ARG A 1 209 ? -30.993 11.235 66.575 1.00 81.81 209 ARG A O 1
ATOM 1749 N N . GLU A 1 210 ? -33.059 12.112 66.439 1.00 80.94 210 GLU A N 1
ATOM 1750 C CA . GLU A 1 210 ? -33.727 11.067 67.225 1.00 80.94 210 GLU A CA 1
ATOM 1751 C C . GLU A 1 210 ? -33.747 9.720 66.495 1.00 80.94 210 GLU A C 1
ATOM 1753 O O . GLU A 1 210 ? -33.345 8.700 67.066 1.00 80.94 210 GLU A O 1
ATOM 1758 N N . ASP A 1 211 ? -34.106 9.705 65.213 1.00 77.06 211 ASP A N 1
ATOM 1759 C CA . ASP A 1 211 ? -34.135 8.476 64.416 1.00 77.06 211 ASP A CA 1
ATOM 1760 C C . ASP A 1 211 ? -32.736 7.911 64.179 1.00 77.06 211 ASP A C 1
ATOM 1762 O O . ASP A 1 211 ? -32.526 6.694 64.223 1.00 77.06 211 ASP A O 1
ATOM 1766 N N . LYS A 1 212 ? -31.728 8.774 64.027 1.00 82.25 212 LYS A N 1
ATOM 1767 C CA . LYS A 1 212 ? -30.325 8.355 63.940 1.00 82.25 212 LYS A CA 1
ATOM 1768 C C . LYS A 1 212 ? -29.830 7.719 65.242 1.00 82.25 212 LYS A C 1
ATOM 1770 O O . LYS A 1 212 ? -29.029 6.783 65.179 1.00 82.25 212 LYS A O 1
ATOM 1775 N N . LYS A 1 213 ? -30.289 8.183 66.412 1.00 83.88 213 LYS A N 1
ATOM 1776 C CA . LYS A 1 213 ? -29.986 7.549 67.711 1.00 83.88 213 LYS A CA 1
ATOM 1777 C C . LYS A 1 213 ? -30.656 6.175 67.817 1.00 83.88 213 LYS A C 1
ATOM 1779 O O . LYS A 1 213 ? -29.953 5.187 68.035 1.00 83.88 213 LYS A O 1
ATOM 1784 N N . LYS A 1 214 ? -31.954 6.079 67.510 1.00 80.75 214 LYS A N 1
ATOM 1785 C CA . LYS A 1 214 ? -32.706 4.808 67.503 1.00 80.75 214 LYS A CA 1
ATOM 1786 C C . LYS A 1 214 ? -32.112 3.781 66.531 1.00 80.75 214 LYS A C 1
ATOM 1788 O O . LYS A 1 214 ? -31.938 2.617 66.884 1.00 80.75 214 LYS A O 1
ATOM 1793 N N . GLN A 1 215 ? -31.706 4.202 65.330 1.00 79.81 215 GLN A N 1
ATOM 1794 C CA . GLN A 1 215 ? -31.047 3.321 64.356 1.00 79.81 215 GLN A CA 1
ATOM 1795 C C . GLN A 1 215 ? -29.672 2.833 64.827 1.00 79.81 215 GLN A C 1
ATOM 1797 O O . GLN A 1 215 ? -29.301 1.690 64.551 1.00 79.81 215 GLN A O 1
ATOM 1802 N N . LYS A 1 216 ? -28.890 3.668 65.525 1.00 82.44 216 LYS A N 1
ATOM 1803 C CA . LYS A 1 216 ? -27.595 3.258 66.093 1.00 82.44 216 LYS A CA 1
ATOM 1804 C C . LYS A 1 216 ? -27.771 2.226 67.204 1.00 82.44 216 LYS A C 1
ATOM 1806 O O . LYS A 1 216 ? -27.041 1.237 67.221 1.00 82.44 216 LYS A O 1
ATOM 1811 N N . GLU A 1 217 ? -28.750 2.419 68.081 1.00 81.19 217 GLU A N 1
ATOM 1812 C CA . GLU A 1 217 ? -29.071 1.474 69.154 1.00 81.19 217 GLU A CA 1
ATOM 1813 C C . GLU A 1 217 ? -29.608 0.147 68.607 1.00 81.19 217 GLU A C 1
ATOM 1815 O O . GLU A 1 217 ? -29.145 -0.917 69.017 1.00 81.19 217 GLU A O 1
ATOM 1820 N N . ALA A 1 218 ? -30.493 0.187 67.607 1.00 78.38 218 ALA A N 1
ATOM 1821 C CA . ALA A 1 218 ? -30.971 -1.011 66.918 1.00 78.38 218 ALA A CA 1
ATOM 1822 C C . ALA A 1 218 ? -29.829 -1.762 66.206 1.00 78.38 218 ALA A C 1
ATOM 1824 O O . ALA A 1 218 ? -29.737 -2.986 66.296 1.00 78.38 218 ALA A O 1
ATOM 1825 N N . LYS A 1 219 ? -28.899 -1.044 65.555 1.00 80.06 219 LYS A N 1
ATOM 1826 C CA . LYS A 1 219 ? -27.696 -1.649 64.954 1.00 80.06 219 LYS A CA 1
ATOM 1827 C C . LYS A 1 219 ? -26.766 -2.266 65.999 1.00 80.06 219 LYS A C 1
ATOM 1829 O O . LYS A 1 219 ? -26.159 -3.296 65.713 1.00 80.06 219 LYS A O 1
ATOM 1834 N N . ARG A 1 220 ? -26.634 -1.659 67.182 1.00 80.50 220 ARG A N 1
ATOM 1835 C CA . ARG A 1 220 ? -25.838 -2.202 68.291 1.00 80.50 220 ARG A CA 1
ATOM 1836 C C . ARG A 1 220 ? -26.447 -3.510 68.810 1.00 80.50 220 ARG A C 1
ATOM 1838 O O . ARG A 1 220 ? -25.748 -4.517 68.819 1.00 80.50 220 ARG A O 1
ATOM 1845 N N . LYS A 1 221 ? -27.757 -3.532 69.071 1.00 80.25 221 LYS A N 1
ATOM 1846 C CA . LYS A 1 221 ? -28.493 -4.739 69.493 1.00 80.25 221 LYS A CA 1
ATOM 1847 C C . LYS A 1 221 ? -28.452 -5.860 68.445 1.00 80.25 221 LYS A C 1
ATOM 1849 O O . LYS A 1 221 ? -28.222 -7.013 68.787 1.00 80.25 221 LYS A O 1
ATOM 1854 N N . ALA A 1 222 ? -28.588 -5.537 67.157 1.00 78.25 222 ALA A N 1
ATOM 1855 C CA . ALA A 1 222 ? -28.497 -6.531 66.081 1.00 78.25 222 ALA A CA 1
ATOM 1856 C C . ALA A 1 222 ? -27.081 -7.120 65.925 1.00 78.25 222 ALA A C 1
ATOM 1858 O O . ALA A 1 222 ? -26.928 -8.290 65.575 1.00 78.25 222 ALA A O 1
ATOM 1859 N N . LYS A 1 223 ? -26.030 -6.326 66.182 1.00 78.50 223 LYS A N 1
ATOM 1860 C CA . LYS A 1 223 ? -24.648 -6.829 66.234 1.00 78.50 223 LYS A CA 1
ATOM 1861 C C . LYS A 1 223 ? -24.434 -7.749 67.435 1.00 78.50 223 LYS A C 1
ATOM 1863 O O . LYS A 1 223 ? -23.836 -8.804 67.262 1.00 78.50 223 LYS A O 1
ATOM 1868 N N . GLU A 1 224 ? -24.948 -7.375 68.604 1.00 79.06 224 GLU A N 1
ATOM 1869 C CA . GLU A 1 224 ? -24.891 -8.187 69.826 1.00 79.06 224 GLU A CA 1
ATOM 1870 C C . GLU A 1 224 ? -25.626 -9.529 69.630 1.00 79.06 224 GLU A C 1
ATOM 1872 O O . GLU A 1 224 ? -25.062 -10.583 69.904 1.00 79.06 224 GLU A O 1
ATOM 1877 N N . GLN A 1 225 ? -26.811 -9.530 69.012 1.00 77.50 225 GLN A N 1
ATOM 1878 C CA . GLN A 1 225 ? -27.553 -10.756 68.675 1.00 77.50 225 GLN A CA 1
ATOM 1879 C C . GLN A 1 225 ? -26.841 -11.641 67.636 1.00 77.50 225 GLN A C 1
ATOM 1881 O O . GLN A 1 225 ? -26.838 -12.866 67.769 1.00 77.50 225 GLN A O 1
ATOM 1886 N N . LYS A 1 226 ? -26.194 -11.050 66.620 1.00 78.25 226 LYS A N 1
ATOM 1887 C CA . LYS A 1 226 ? -25.367 -11.792 65.645 1.00 78.25 226 LYS A CA 1
ATOM 1888 C C . LYS A 1 226 ? -24.105 -12.395 66.264 1.00 78.25 226 LYS A C 1
ATOM 1890 O O . LYS A 1 226 ? -23.616 -13.415 65.789 1.00 78.25 226 LYS A O 1
ATOM 1895 N N . LEU A 1 227 ? -23.556 -11.755 67.294 1.00 75.50 227 LEU A N 1
ATOM 1896 C CA . LEU A 1 227 ? -22.405 -12.271 68.027 1.00 75.50 227 LEU A CA 1
ATOM 1897 C C . LEU A 1 227 ? -22.818 -13.442 68.930 1.00 75.50 227 LEU A C 1
ATOM 1899 O O . LEU A 1 227 ? -22.145 -14.466 68.938 1.00 75.50 227 LEU A O 1
ATOM 1903 N N . MET A 1 228 ? -23.956 -13.316 69.620 1.00 74.56 228 MET A N 1
ATOM 1904 C CA . MET A 1 228 ? -24.510 -14.370 70.477 1.00 74.56 228 MET A CA 1
ATOM 1905 C C . MET A 1 228 ? -24.938 -15.611 69.685 1.00 74.56 228 MET A C 1
ATOM 1907 O O . MET A 1 228 ? -24.643 -16.722 70.103 1.00 74.56 228 MET A O 1
ATOM 1911 N N . SER A 1 229 ? -25.553 -15.447 68.510 1.00 76.12 229 SER A N 1
ATOM 1912 C CA . SER A 1 229 ? -25.885 -16.579 67.621 1.00 76.12 229 SER A CA 1
ATOM 1913 C C . SER A 1 229 ? -24.635 -17.304 67.115 1.00 76.12 229 SER A C 1
ATOM 1915 O O . SER A 1 229 ? -24.571 -18.525 67.205 1.00 76.12 229 SER A O 1
ATOM 1917 N N . LYS A 1 230 ? -23.587 -16.571 66.712 1.00 75.81 230 LYS A N 1
ATOM 1918 C CA . LYS A 1 230 ? -22.290 -17.175 66.356 1.00 75.81 230 LYS A CA 1
ATOM 1919 C C . LYS A 1 230 ? -21.591 -17.875 67.527 1.00 75.81 230 LYS A C 1
ATOM 1921 O O . LYS A 1 230 ? -20.827 -18.804 67.291 1.00 75.81 230 LYS A O 1
ATOM 1926 N N . LEU A 1 231 ? -21.803 -17.431 68.768 1.00 72.44 231 LEU A N 1
ATOM 1927 C CA . LEU A 1 231 ? -21.269 -18.086 69.970 1.00 72.44 231 LEU A CA 1
ATOM 1928 C C . LEU A 1 231 ? -22.025 -19.383 70.295 1.00 72.44 231 LEU A C 1
ATOM 1930 O O . LEU A 1 231 ? -21.380 -20.375 70.613 1.00 72.44 231 LEU A O 1
ATOM 1934 N N . VAL A 1 232 ? -23.353 -19.397 70.141 1.00 73.56 232 VAL A N 1
ATOM 1935 C CA . VAL A 1 232 ? -24.197 -20.590 70.344 1.00 73.56 232 VAL A CA 1
ATOM 1936 C C . VAL A 1 232 ? -23.970 -21.644 69.252 1.00 73.56 232 VAL A C 1
ATOM 1938 O O . VAL A 1 232 ? -23.845 -22.825 69.561 1.00 73.56 232 VAL A O 1
ATOM 1941 N N . GLU A 1 233 ? -23.830 -21.240 67.986 1.00 69.50 233 GLU A N 1
ATOM 1942 C CA . GLU A 1 233 ? -23.466 -22.150 66.884 1.00 69.50 233 GLU A CA 1
ATOM 1943 C C . GLU A 1 233 ? -22.084 -22.784 67.099 1.00 69.50 233 GLU A C 1
ATOM 1945 O O . GLU A 1 233 ? -21.871 -23.948 66.772 1.00 69.50 233 GLU A O 1
ATOM 1950 N N . LYS A 1 234 ? -21.145 -22.039 67.695 1.00 63.56 234 LYS A N 1
ATOM 1951 C CA . LYS A 1 234 ? -19.789 -22.520 67.980 1.00 63.56 234 LYS A CA 1
ATOM 1952 C C . LYS A 1 234 ? -19.706 -23.374 69.253 1.00 63.56 234 LYS A C 1
ATOM 1954 O O . LYS A 1 234 ? -18.812 -24.205 69.337 1.00 63.56 234 LYS A O 1
ATOM 1959 N N . SER A 1 235 ? -20.622 -23.202 70.212 1.00 59.50 235 SER A N 1
ATOM 1960 C CA . SER A 1 235 ? -20.736 -24.061 71.402 1.00 59.50 235 SER A CA 1
ATOM 1961 C C . SER A 1 235 ? -21.567 -25.326 71.173 1.00 59.50 235 SER A C 1
ATOM 1963 O O . SER A 1 235 ? -21.442 -26.257 71.950 1.00 59.50 235 SER A O 1
ATOM 1965 N N . ALA A 1 236 ? -22.427 -25.360 70.149 1.00 55.47 236 ALA A N 1
ATOM 1966 C CA . ALA A 1 236 ? -23.191 -26.549 69.750 1.00 55.47 236 ALA A CA 1
ATOM 1967 C C . ALA A 1 236 ? -22.445 -27.447 68.739 1.00 55.47 236 ALA A C 1
ATOM 1969 O O . ALA A 1 236 ? -22.874 -28.566 68.477 1.00 55.47 236 ALA A O 1
ATOM 1970 N N . ALA A 1 237 ? -21.350 -26.948 68.155 1.00 52.38 237 ALA A N 1
ATOM 1971 C CA . ALA A 1 237 ? -20.467 -27.676 67.240 1.00 52.38 237 ALA A CA 1
ATOM 1972 C C . ALA A 1 237 ? -19.183 -28.213 67.917 1.00 52.38 237 ALA A C 1
ATOM 1974 O O . ALA A 1 237 ? -18.263 -28.640 67.219 1.00 52.38 237 ALA A O 1
ATOM 1975 N N . SER A 1 238 ? -19.116 -28.169 69.254 1.00 44.53 238 SER A N 1
ATOM 1976 C CA . SER A 1 238 ? -18.088 -28.791 70.103 1.00 44.53 238 SER A CA 1
ATOM 1977 C C . SER A 1 238 ? -18.746 -29.726 71.104 1.00 44.53 238 SER A C 1
ATOM 1979 O O . SER A 1 238 ? -18.007 -30.613 71.581 1.00 44.53 238 SER A O 1
#

Solvent-accessible surface area (backbone atoms only — not comparable to full-atom values): 13912 Å² total; per-residue (Å²): 122,68,73,62,55,55,56,52,53,51,53,52,49,52,54,52,52,52,51,52,50,55,52,51,57,50,48,59,60,55,76,73,56,91,72,91,59,87,73,62,74,75,75,67,73,72,81,81,71,82,79,79,63,55,70,39,60,48,22,52,75,70,70,39,64,47,63,96,64,75,88,46,75,63,54,71,34,66,70,46,44,42,52,45,31,73,73,42,37,73,77,49,75,56,69,74,67,70,71,52,79,51,74,66,52,51,52,55,49,50,54,48,44,51,68,78,54,70,71,51,72,68,54,52,52,52,54,50,56,50,54,51,50,54,52,52,52,52,50,51,53,51,51,53,54,48,52,62,49,56,70,49,42,61,58,53,50,52,55,50,50,54,51,48,54,50,52,52,50,52,51,49,53,49,49,52,51,51,51,52,54,52,50,55,54,43,63,74,67,73,54,96,73,62,92,83,42,69,71,53,50,54,54,50,54,50,50,54,52,51,53,53,50,54,51,51,51,52,51,52,53,53,49,52,51,55,50,50,50,56,49,51,57,57,61,73,73,108

InterPro domains:
  IPR018472 Large ribosomal subunit protein mL64 [PF10147] (41-236)
  IPR018472 Large ribosomal subunit protein mL64 [PTHR31761] (40-237)
  IPR043035 Large ribosomal subunit protein mL64 domain superfamily [G3DSA:6.10.280.120] (54-177)

Radius of gyration: 60.94 Å; Cα contacts (8 Å, |Δi|>4): 56; chains: 1; bounding box: 84×77×157 Å

Organism: Lucilia cuprina (NCBI:txid7375)

Foldseek 3Di:
DVVVVVVVVVVVVVVVVVVVVVVVVVVVVVVPDPDDDPVVVVVPPPPPDPPPDDQLVVCVVVQHHSDLDDPDVVCVDLVNLLVSCVRNNCNSVGDPCSVDDDPVRVVVVVVVCCVVPVDDPVRVVVVVVVVVVVVVVVVVVVVVVVVVVVVCVVVVVVVVVVVVVVVVVVVVVVVVVVVVLLVVLCVVVVDDDDCVDPVNVVVSVVVVVVVVVVVVVVVVVVVVVVVVVVVVVVVVVD

Mean predicted aligned error: 16.73 Å